Protein AF-A0A7R8ZNG6-F1 (afdb_monomer_lite)

Radius of gyration: 18.57 Å; chains: 1; bounding box: 48×32×60 Å

Sequence (198 aa):
MKDHFLYANLSLLTSNWDNVHDFTPQPGGEANWETIVKLSKDFSAPSAEDCSSLKFSIALENAVLPITQGIHSRTAAVGDDVVLVLAFDVDTDAILDFISSVQSQLKETRLICIRDTQMDGGQALDLLSVELMSSLPPVLKEKKHVKLRTAAMEWRGLRAGHDIRQFSEDFEELLEHLYISRDSALAKSLLQTFFNFG

Secondary structure (DSSP, 8-state):
-HHHHHHTT--TT---TT----SS--TTS--S----SS--TT-PPPPHHHHTT------GGG-SS-----GGGGGSSS-SEEEEEEEES--HHHHHHHHHHHHHH-TT-EEEEEEEEEE-HHHHHHHH-GGGGGGS-HHHHH-TTS-EEEEEEEEEESSHHHHHHHHHTT-HHHHTTEEE-SSHHHHHHHHHHHHH--

InterPro domains:
  IPR016098 Cyclase-associated protein CAP/septum formation inhibitor MinC, C-terminal [G3DSA:2.160.20.70] (1-73)

Structure (mmCIF, N/CA/C/O backbone):
data_AF-A0A7R8ZNG6-F1
#
_entry.id   AF-A0A7R8ZNG6-F1
#
loop_
_atom_site.group_PDB
_atom_site.id
_atom_site.type_symbol
_atom_site.label_atom_id
_atom_site.label_alt_id
_atom_site.label_comp_id
_atom_site.label_asym_id
_atom_site.label_entity_id
_atom_site.label_seq_id
_atom_site.pdbx_PDB_ins_code
_atom_site.Cartn_x
_atom_site.Cartn_y
_atom_site.Cartn_z
_atom_site.occupancy
_atom_site.B_iso_or_equiv
_atom_site.auth_seq_id
_atom_site.auth_comp_id
_atom_site.auth_asym_id
_atom_site.auth_atom_id
_atom_site.pdbx_PDB_model_num
ATOM 1 N N . MET A 1 1 ? -8.815 -1.695 -17.850 1.00 88.06 1 MET A N 1
ATOM 2 C CA . MET A 1 1 ? -7.543 -2.114 -17.209 1.00 88.06 1 MET A CA 1
ATOM 3 C C . MET A 1 1 ? -7.758 -2.808 -15.874 1.00 88.06 1 MET A C 1
ATOM 5 O O . MET A 1 1 ? -7.323 -3.945 -15.792 1.00 88.06 1 MET A O 1
ATOM 9 N N . LYS A 1 2 ? -8.439 -2.214 -14.876 1.00 90.62 2 LYS A N 1
ATOM 10 C CA . LYS A 1 2 ? -8.770 -2.908 -13.608 1.00 90.62 2 LYS A CA 1
ATOM 11 C C . LYS A 1 2 ? -9.421 -4.284 -13.841 1.00 90.62 2 LYS A C 1
ATOM 13 O O . LYS A 1 2 ? -8.940 -5.279 -13.314 1.00 90.62 2 LYS A O 1
ATOM 18 N N . ASP A 1 3 ? -10.387 -4.361 -14.756 1.00 91.44 3 ASP A N 1
ATOM 19 C CA . ASP A 1 3 ? -11.030 -5.633 -15.122 1.00 91.44 3 ASP A CA 1
ATOM 20 C C . ASP A 1 3 ? -10.049 -6.680 -15.664 1.00 91.44 3 ASP A C 1
ATOM 22 O O . ASP A 1 3 ? -10.200 -7.862 -15.388 1.00 91.44 3 ASP A O 1
ATOM 26 N N . HIS A 1 4 ? -9.005 -6.277 -16.398 1.00 93.69 4 HIS A N 1
ATOM 27 C CA . HIS A 1 4 ? -7.998 -7.224 -16.889 1.00 93.69 4 HIS A CA 1
ATOM 28 C C . HIS A 1 4 ? -7.176 -7.831 -15.748 1.00 93.69 4 HIS A C 1
ATOM 30 O O . HIS A 1 4 ? -6.855 -9.013 -15.820 1.00 93.69 4 HIS A O 1
ATOM 36 N N . PHE A 1 5 ? -6.878 -7.066 -14.691 1.00 94.31 5 PHE A N 1
ATOM 37 C CA . PHE A 1 5 ? -6.248 -7.607 -13.481 1.00 94.31 5 PHE A CA 1
ATOM 38 C C . PHE A 1 5 ? -7.170 -8.611 -12.792 1.00 94.31 5 PHE A C 1
ATOM 40 O O . PHE A 1 5 ? -6.731 -9.712 -12.467 1.00 94.31 5 PHE A O 1
ATOM 47 N N . LEU A 1 6 ? -8.457 -8.272 -12.663 1.00 91.06 6 LEU A N 1
ATOM 48 C CA . LEU A 1 6 ? -9.460 -9.170 -12.095 1.00 91.06 6 LEU A CA 1
ATOM 49 C C . LEU A 1 6 ? -9.564 -10.481 -12.891 1.00 91.06 6 LEU A C 1
ATOM 51 O O . LEU A 1 6 ? -9.470 -11.558 -12.309 1.00 91.06 6 LEU A O 1
ATOM 55 N N . TYR A 1 7 ? -9.691 -10.407 -14.220 1.00 95.88 7 TYR A N 1
ATOM 56 C CA . TYR A 1 7 ? -9.752 -11.592 -15.083 1.00 95.88 7 TYR A CA 1
ATOM 57 C C . TYR A 1 7 ? -8.467 -12.426 -15.050 1.00 95.88 7 TYR A C 1
ATOM 59 O O . TYR A 1 7 ? -8.528 -13.645 -15.185 1.00 95.88 7 TYR A O 1
ATOM 67 N N . ALA A 1 8 ? -7.312 -11.786 -14.857 1.00 95.88 8 ALA A N 1
ATOM 68 C CA . ALA A 1 8 ? -6.026 -12.460 -14.702 1.00 95.88 8 ALA A CA 1
ATOM 69 C C . ALA A 1 8 ? -5.784 -12.994 -13.278 1.00 95.88 8 ALA A C 1
ATOM 71 O O . ALA A 1 8 ? -4.740 -13.597 -13.033 1.00 95.88 8 ALA A O 1
ATOM 72 N N . ASN A 1 9 ? -6.723 -12.784 -12.348 1.00 92.81 9 ASN A N 1
ATOM 73 C CA . ASN A 1 9 ? -6.579 -13.115 -10.932 1.00 92.81 9 ASN A CA 1
ATOM 74 C C . ASN A 1 9 ? -5.323 -12.478 -10.298 1.00 92.81 9 ASN A C 1
ATOM 76 O O . ASN A 1 9 ? -4.610 -13.103 -9.511 1.00 92.81 9 ASN A O 1
ATOM 80 N N . LEU A 1 10 ? -5.039 -11.229 -10.675 1.00 93.00 10 LEU A N 1
ATOM 81 C CA . LEU A 1 10 ? -3.940 -10.422 -10.153 1.00 93.00 10 LEU A CA 1
ATOM 82 C C . LEU A 1 10 ? -4.490 -9.347 -9.215 1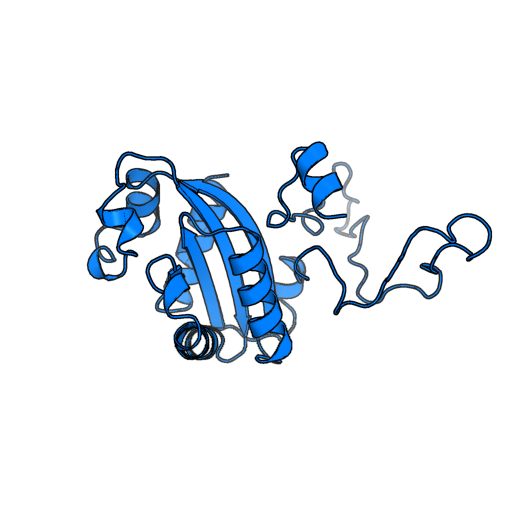.00 93.00 10 LEU A C 1
ATOM 84 O O . LEU A 1 10 ? -5.415 -8.616 -9.571 1.00 93.00 10 LEU A O 1
ATOM 88 N N . SER A 1 11 ? -3.892 -9.210 -8.031 1.00 93.75 11 SER A N 1
ATOM 89 C CA . SER A 1 11 ? -4.248 -8.121 -7.119 1.00 93.75 11 SER A CA 1
ATOM 90 C C . SER A 1 11 ? -3.629 -6.801 -7.577 1.00 93.75 11 SER A C 1
ATOM 92 O O . SER A 1 11 ? -2.437 -6.731 -7.873 1.00 93.75 11 SER A O 1
ATOM 94 N N . LEU A 1 12 ? -4.432 -5.734 -7.564 1.00 95.31 12 LEU A N 1
ATOM 95 C CA . LEU A 1 12 ? -3.967 -4.356 -7.758 1.00 95.31 12 LEU A CA 1
ATOM 96 C C . LEU A 1 12 ? -3.134 -3.842 -6.570 1.00 95.31 12 LEU A C 1
ATOM 98 O O . LEU A 1 12 ? -2.444 -2.833 -6.693 1.00 95.31 12 LEU A O 1
ATOM 102 N N . LEU A 1 13 ? -3.201 -4.529 -5.426 1.00 95.31 13 LEU A N 1
ATOM 103 C CA . LEU A 1 13 ? -2.533 -4.164 -4.176 1.00 95.31 13 LEU A CA 1
ATOM 104 C C . LEU A 1 13 ? -1.331 -5.069 -3.868 1.00 95.31 13 LEU A C 1
ATOM 106 O O . LEU A 1 13 ? -0.848 -5.090 -2.741 1.00 95.31 13 LEU A O 1
ATOM 110 N N . THR A 1 14 ? -0.827 -5.816 -4.850 1.00 92.31 14 THR A N 1
ATOM 111 C CA . THR A 1 14 ? 0.404 -6.598 -4.697 1.00 92.31 14 THR A CA 1
ATOM 112 C C . THR A 1 14 ? 1.380 -6.231 -5.794 1.00 92.31 14 THR A C 1
ATOM 114 O O . THR A 1 14 ? 1.072 -6.332 -6.978 1.00 92.31 14 THR A O 1
ATOM 117 N N . SER A 1 15 ? 2.580 -5.827 -5.391 1.00 87.44 15 SER A N 1
ATOM 118 C CA . SER A 1 15 ? 3.649 -5.470 -6.314 1.00 87.44 15 SER A CA 1
ATOM 119 C C . SER A 1 15 ? 5.009 -5.824 -5.717 1.00 87.44 15 SER A C 1
ATOM 121 O O . SER A 1 15 ? 5.286 -5.501 -4.562 1.00 87.44 15 SER A O 1
ATOM 123 N N . ASN A 1 16 ? 5.841 -6.518 -6.494 1.00 87.88 16 ASN A N 1
ATOM 124 C CA . ASN A 1 16 ? 7.178 -6.986 -6.113 1.00 87.88 16 ASN A CA 1
ATOM 125 C C . ASN A 1 16 ? 8.216 -6.736 -7.224 1.00 87.88 16 ASN A C 1
ATOM 127 O O . ASN A 1 16 ? 9.179 -7.494 -7.350 1.00 87.88 16 ASN A O 1
ATOM 131 N N . TRP A 1 17 ? 7.995 -5.704 -8.048 1.00 89.62 17 TRP A N 1
ATOM 132 C CA . TRP A 1 17 ? 8.806 -5.403 -9.238 1.00 89.62 17 TRP A CA 1
ATOM 133 C C . TRP A 1 17 ? 10.294 -5.180 -8.931 1.00 89.62 17 TRP A C 1
ATOM 135 O O . TRP A 1 17 ? 11.137 -5.319 -9.810 1.00 89.62 17 TRP A O 1
ATOM 145 N N . ASP A 1 18 ? 10.610 -4.825 -7.692 1.00 85.81 18 ASP A N 1
ATOM 146 C CA . ASP A 1 18 ? 11.924 -4.430 -7.204 1.00 85.81 18 ASP A CA 1
ATOM 147 C C . ASP A 1 18 ? 12.729 -5.582 -6.579 1.00 85.81 18 ASP A C 1
ATOM 149 O O . ASP A 1 18 ? 13.908 -5.405 -6.277 1.00 85.81 18 ASP A O 1
ATOM 153 N N . ASN A 1 19 ? 12.117 -6.750 -6.361 1.00 86.06 19 ASN A N 1
ATOM 154 C CA . ASN A 1 19 ? 12.749 -7.898 -5.705 1.00 86.06 19 ASN A CA 1
ATOM 155 C C . ASN A 1 19 ? 13.265 -8.923 -6.729 1.00 86.06 19 ASN A C 1
ATOM 157 O O . ASN A 1 19 ? 12.792 -10.062 -6.791 1.00 86.06 19 ASN A O 1
ATOM 161 N N . VAL A 1 20 ? 14.210 -8.502 -7.569 1.00 87.56 20 VAL A N 1
ATOM 162 C CA . VAL A 1 20 ? 14.799 -9.358 -8.607 1.00 87.56 20 VAL A CA 1
ATOM 163 C C . VAL A 1 20 ? 15.800 -10.333 -7.985 1.00 87.56 20 VAL A C 1
ATOM 165 O O . VAL A 1 20 ? 16.758 -9.930 -7.325 1.00 87.56 20 VAL A O 1
ATOM 168 N N . HIS A 1 21 ? 15.601 -11.629 -8.229 1.00 87.81 21 HIS A N 1
ATOM 169 C CA . HIS A 1 21 ? 16.558 -12.665 -7.853 1.00 87.81 21 HIS A CA 1
ATOM 170 C C . HIS A 1 21 ? 17.525 -12.950 -9.008 1.00 87.81 21 HIS A C 1
ATOM 172 O O . HIS A 1 21 ? 17.108 -13.397 -10.077 1.00 87.81 21 HIS A O 1
ATOM 178 N N . ASP A 1 22 ? 18.816 -12.717 -8.777 1.00 89.00 22 ASP A N 1
ATOM 179 C CA . ASP A 1 22 ? 19.877 -13.033 -9.731 1.00 89.00 22 ASP A CA 1
ATOM 180 C C . ASP A 1 22 ? 20.432 -14.438 -9.458 1.00 89.00 22 ASP A C 1
ATOM 182 O O . ASP A 1 22 ? 21.141 -14.663 -8.477 1.00 89.00 22 ASP A O 1
ATOM 186 N N . PHE A 1 23 ? 20.094 -15.393 -10.327 1.00 92.00 23 PHE A N 1
ATOM 187 C CA . PHE A 1 23 ? 20.579 -16.775 -10.236 1.00 92.00 23 PHE A CA 1
ATOM 188 C C . PHE A 1 23 ? 22.050 -16.929 -10.660 1.00 92.00 23 PHE A C 1
ATOM 190 O O . PHE A 1 23 ? 22.648 -17.978 -10.415 1.00 92.00 23 PHE A O 1
ATOM 197 N N . THR A 1 24 ? 22.638 -15.919 -11.306 1.00 90.94 24 THR A N 1
ATOM 198 C CA . THR A 1 24 ? 23.999 -15.954 -11.860 1.00 90.94 24 THR A CA 1
ATOM 199 C C . THR A 1 24 ? 24.778 -14.681 -11.506 1.00 90.94 24 THR A C 1
ATOM 201 O O . THR A 1 24 ? 25.224 -13.964 -12.407 1.00 90.94 24 THR A O 1
ATOM 204 N N . PRO A 1 25 ? 24.959 -14.373 -10.207 1.00 89.62 25 PRO A N 1
ATOM 205 C CA . PRO A 1 25 ? 25.629 -13.148 -9.790 1.00 89.62 25 PRO A CA 1
ATOM 206 C C . PRO A 1 25 ? 27.090 -13.148 -10.252 1.00 89.62 25 PRO A C 1
ATOM 208 O O . PRO A 1 25 ? 27.774 -14.176 -10.197 1.00 89.62 25 PRO A O 1
ATOM 211 N N . GLN A 1 26 ? 27.588 -11.991 -10.695 1.00 86.81 26 GLN A N 1
ATOM 212 C CA . GLN A 1 26 ? 28.975 -11.894 -11.138 1.00 86.81 26 GLN A CA 1
ATOM 213 C C . GLN A 1 26 ? 29.949 -11.979 -9.951 1.00 86.81 26 GLN A C 1
ATOM 215 O O . GLN A 1 26 ? 29.739 -11.325 -8.920 1.00 86.81 26 GLN A O 1
ATOM 220 N N . PRO A 1 27 ? 31.055 -12.740 -10.075 1.00 80.56 27 PRO A N 1
ATOM 221 C CA . PRO A 1 27 ? 32.135 -12.706 -9.097 1.00 80.56 27 PRO A CA 1
ATOM 222 C C . PRO A 1 27 ? 32.705 -11.284 -9.013 1.00 80.56 27 PRO A C 1
ATOM 224 O O . PRO A 1 27 ? 33.307 -10.804 -9.967 1.00 80.56 27 PRO A O 1
ATOM 227 N N . GLY A 1 28 ? 32.506 -10.601 -7.884 1.00 80.06 28 GLY A N 1
ATOM 228 C CA . GLY A 1 28 ? 32.917 -9.200 -7.707 1.00 80.06 28 GLY A CA 1
ATOM 229 C C . GLY A 1 28 ? 31.805 -8.257 -7.243 1.00 80.06 28 GLY A C 1
ATOM 230 O O . GLY A 1 28 ? 32.106 -7.141 -6.837 1.00 80.06 28 GLY A O 1
ATOM 231 N N . GLY A 1 29 ? 30.547 -8.714 -7.217 1.00 73.38 29 GLY A N 1
ATOM 232 C CA . GLY A 1 29 ? 29.436 -7.971 -6.609 1.00 73.38 29 GLY A CA 1
ATOM 233 C C . GLY A 1 29 ? 28.773 -6.927 -7.511 1.00 73.38 29 GLY A C 1
ATOM 234 O O . GLY A 1 29 ? 27.921 -6.182 -7.033 1.00 73.38 29 GLY A O 1
ATOM 235 N N . GLU A 1 30 ? 29.127 -6.873 -8.797 1.00 78.81 30 GLU A N 1
ATOM 236 C CA . GLU A 1 30 ? 28.382 -6.088 -9.784 1.00 78.81 30 GLU A CA 1
ATOM 237 C C . GLU A 1 30 ? 27.029 -6.758 -10.072 1.00 78.81 30 GLU A C 1
ATOM 239 O O . GLU A 1 30 ? 26.953 -7.967 -10.308 1.00 78.81 30 GLU A O 1
ATOM 244 N N . ALA A 1 31 ? 25.950 -5.973 -10.016 1.00 83.62 31 ALA A N 1
ATOM 245 C CA . ALA A 1 31 ? 24.599 -6.459 -10.275 1.00 83.62 31 ALA A CA 1
ATOM 246 C C . ALA A 1 31 ? 24.337 -6.560 -11.785 1.00 83.62 31 ALA A C 1
ATOM 248 O O . ALA A 1 31 ? 24.637 -5.633 -12.534 1.00 83.62 31 ALA A O 1
ATOM 249 N N . ASN A 1 32 ? 23.711 -7.654 -12.232 1.00 88.19 32 ASN A N 1
ATOM 250 C CA . ASN A 1 32 ? 23.301 -7.829 -13.633 1.00 88.19 32 ASN A CA 1
ATOM 251 C C . ASN A 1 32 ? 22.022 -7.049 -14.003 1.00 88.19 32 ASN A C 1
ATOM 253 O O . ASN A 1 32 ? 21.518 -7.165 -15.120 1.00 88.19 32 ASN A O 1
ATOM 257 N N . TRP A 1 33 ? 21.456 -6.298 -13.062 1.00 87.25 33 TRP A N 1
ATOM 258 C CA . TRP A 1 33 ? 20.200 -5.581 -13.218 1.00 87.25 33 TRP A CA 1
ATOM 259 C C . TRP A 1 33 ? 20.237 -4.273 -12.430 1.00 87.25 33 TRP A C 1
ATOM 261 O O . TRP A 1 33 ? 20.969 -4.136 -11.450 1.00 87.25 33 TRP A O 1
ATOM 271 N N . GLU A 1 34 ? 19.418 -3.315 -12.853 1.00 84.31 34 GLU A N 1
ATOM 272 C CA . GLU A 1 34 ? 19.258 -2.032 -12.177 1.00 84.31 34 GLU A CA 1
ATOM 273 C C . GLU A 1 34 ? 17.793 -1.589 -12.173 1.00 84.31 34 GLU A C 1
ATOM 275 O O . GLU A 1 34 ? 16.980 -2.022 -12.991 1.00 84.31 34 GLU A O 1
ATOM 280 N N . THR A 1 35 ? 17.451 -0.710 -11.232 1.00 82.69 35 THR A N 1
ATOM 281 C CA . THR A 1 35 ? 16.135 -0.068 -11.190 1.00 82.69 35 THR A CA 1
ATOM 282 C C . THR A 1 35 ? 16.135 1.181 -12.061 1.00 82.69 35 THR A C 1
ATOM 284 O O . THR A 1 35 ? 16.947 2.086 -11.873 1.00 82.69 35 THR A O 1
ATOM 287 N N . ILE A 1 36 ? 15.167 1.275 -12.970 1.00 81.75 36 ILE A N 1
ATOM 288 C CA . ILE A 1 36 ? 14.983 2.458 -13.810 1.00 81.75 36 ILE A CA 1
ATOM 289 C C . ILE A 1 36 ? 14.385 3.591 -12.966 1.00 81.75 36 ILE A C 1
ATOM 291 O O . ILE A 1 36 ? 13.242 3.523 -12.527 1.00 81.75 36 ILE A O 1
ATOM 295 N N . VAL A 1 37 ? 15.147 4.671 -12.775 1.00 72.25 37 VAL A N 1
ATOM 296 C CA . VAL A 1 37 ? 14.720 5.846 -11.984 1.00 72.25 37 VAL A CA 1
ATOM 297 C C . VAL A 1 37 ? 13.971 6.905 -12.799 1.00 72.25 37 VAL A C 1
ATOM 299 O O . VAL A 1 37 ? 13.354 7.809 -12.237 1.00 72.25 37 VAL A O 1
ATOM 302 N N . LYS A 1 38 ? 14.037 6.829 -14.133 1.00 70.31 38 LYS A N 1
ATOM 303 C CA . LYS A 1 38 ? 13.323 7.713 -15.063 1.00 70.31 38 LYS A CA 1
ATOM 304 C C . LYS A 1 38 ? 12.887 6.909 -16.277 1.00 70.31 38 LYS A C 1
ATOM 306 O O . LYS A 1 38 ? 13.725 6.274 -16.909 1.00 70.31 38 LYS A O 1
ATOM 311 N N . LEU A 1 39 ? 11.601 6.980 -16.618 1.00 68.25 39 LEU A N 1
ATOM 312 C CA . LEU A 1 39 ? 11.089 6.424 -17.870 1.00 68.25 39 LEU A CA 1
ATOM 313 C C . LEU A 1 39 ? 11.896 6.986 -19.046 1.00 68.25 39 LEU A C 1
ATOM 315 O O . LEU A 1 39 ? 12.058 8.206 -19.169 1.00 68.25 39 LEU A O 1
ATOM 319 N N . SER A 1 40 ? 12.428 6.098 -19.887 1.00 65.75 40 SER A N 1
ATOM 320 C CA . SER A 1 40 ? 13.066 6.520 -21.130 1.00 65.75 40 SER A CA 1
ATOM 321 C C . SER A 1 40 ? 12.018 7.159 -22.043 1.00 65.75 40 SER A C 1
ATOM 323 O O . SER A 1 40 ? 10.827 6.852 -21.973 1.00 65.75 40 SER A O 1
ATOM 325 N N . LYS A 1 41 ? 12.464 8.047 -22.936 1.00 64.94 41 LYS A N 1
ATOM 326 C CA . LYS A 1 41 ? 11.592 8.658 -23.955 1.00 64.94 41 LYS A CA 1
ATOM 327 C C . LYS A 1 41 ? 11.018 7.629 -24.941 1.00 64.94 41 LYS A C 1
ATOM 329 O O . LYS A 1 41 ? 10.132 7.972 -25.715 1.00 64.94 41 LYS A O 1
ATOM 334 N N . ASP A 1 42 ? 11.523 6.398 -24.902 1.00 65.62 42 ASP A N 1
ATOM 335 C CA . ASP A 1 42 ? 11.170 5.321 -25.823 1.00 65.62 42 ASP A CA 1
ATOM 336 C C . ASP A 1 42 ? 9.857 4.624 -25.434 1.00 65.62 42 ASP A C 1
ATOM 338 O O . ASP A 1 42 ? 9.223 3.997 -26.282 1.00 65.62 42 ASP A O 1
ATOM 342 N N . PHE A 1 43 ? 9.385 4.791 -24.190 1.00 70.50 43 PHE A N 1
ATOM 343 C CA . PHE A 1 43 ? 8.027 4.401 -23.803 1.00 70.50 43 PHE A CA 1
ATOM 344 C C . PHE A 1 43 ? 7.027 5.460 -24.273 1.00 70.50 43 PHE A C 1
ATOM 346 O O . PHE A 1 43 ? 6.600 6.338 -23.524 1.00 70.50 43 PHE A O 1
ATOM 353 N N . SER A 1 44 ? 6.670 5.380 -25.552 1.00 70.31 44 SER A N 1
ATOM 354 C CA . SER A 1 44 ? 5.621 6.198 -26.157 1.00 70.31 44 SER A CA 1
ATOM 355 C C . SER A 1 44 ? 4.295 5.440 -26.200 1.00 70.31 44 SER A C 1
ATOM 357 O O . SER A 1 44 ? 4.255 4.211 -26.272 1.00 70.31 44 SER A O 1
ATOM 359 N N . ALA A 1 45 ? 3.189 6.182 -26.123 1.00 71.06 45 ALA A N 1
ATOM 360 C CA . ALA A 1 45 ? 1.874 5.613 -26.378 1.00 71.06 45 ALA A CA 1
ATOM 361 C C . ALA A 1 45 ? 1.830 5.031 -27.803 1.00 71.06 45 ALA A C 1
ATOM 363 O O . ALA A 1 45 ? 2.410 5.637 -28.710 1.00 71.06 45 ALA A O 1
ATOM 364 N N . PRO A 1 46 ? 1.148 3.892 -28.022 1.00 73.62 46 PRO A N 1
ATOM 365 C CA . PRO A 1 46 ? 0.955 3.367 -29.367 1.00 73.62 46 PRO A CA 1
ATOM 366 C C . PRO A 1 46 ? 0.304 4.426 -30.263 1.00 73.62 46 PRO A C 1
ATOM 368 O O . PRO A 1 46 ? -0.484 5.254 -29.795 1.00 73.62 46 PRO A O 1
ATOM 371 N N . SER A 1 47 ? 0.654 4.412 -31.551 1.00 71.56 47 SER A N 1
ATOM 372 C CA . SER A 1 47 ? 0.115 5.379 -32.507 1.00 71.56 47 SER A CA 1
ATOM 373 C C . SER A 1 47 ? -1.416 5.282 -32.572 1.00 71.56 47 SER A C 1
ATOM 375 O O . SER A 1 47 ? -2.000 4.204 -32.428 1.00 71.56 47 SER A O 1
ATOM 377 N N . ALA A 1 48 ? -2.079 6.427 -32.755 1.00 66.00 48 ALA A N 1
ATOM 378 C CA . ALA A 1 48 ? -3.536 6.522 -32.694 1.00 66.00 48 ALA A CA 1
ATOM 379 C C . ALA A 1 48 ? -4.251 5.703 -33.785 1.00 66.00 48 ALA A C 1
ATOM 381 O O . ALA A 1 48 ? -5.434 5.421 -33.636 1.00 66.00 48 ALA A O 1
ATOM 382 N N . GLU A 1 49 ? -3.563 5.313 -34.860 1.00 71.44 49 GLU A N 1
ATOM 383 C CA . GLU A 1 49 ? -4.160 4.623 -36.008 1.00 71.44 49 GLU A CA 1
ATOM 384 C C . GLU A 1 49 ? -4.534 3.165 -35.683 1.00 71.44 49 GLU A C 1
ATOM 386 O O . GLU A 1 49 ? -5.642 2.742 -36.009 1.00 71.44 49 GLU A O 1
ATOM 391 N N . ASP A 1 50 ? -3.692 2.439 -34.939 1.00 66.19 50 ASP A N 1
ATOM 392 C CA . ASP A 1 50 ? -3.919 1.017 -34.617 1.00 66.19 50 ASP A CA 1
ATOM 393 C C . ASP A 1 50 ? -4.732 0.799 -33.328 1.00 66.19 50 ASP A C 1
ATOM 395 O O . ASP A 1 50 ? -5.348 -0.249 -33.131 1.00 66.19 50 ASP A O 1
ATOM 399 N N . CYS A 1 51 ? -4.758 1.799 -32.442 1.00 74.19 51 CYS A N 1
ATOM 400 C CA . CYS A 1 51 ? -5.319 1.696 -31.092 1.00 74.19 51 CYS A CA 1
ATOM 401 C C . CYS A 1 51 ? -6.319 2.819 -30.764 1.00 74.19 51 CYS A C 1
ATOM 403 O O . CYS A 1 51 ? -6.539 3.111 -29.591 1.00 74.19 51 CYS A O 1
ATOM 405 N N . SER A 1 52 ? -6.940 3.449 -31.769 1.00 73.12 52 SER A N 1
ATOM 406 C CA . SER A 1 52 ? -7.832 4.618 -31.595 1.00 73.12 52 SER A CA 1
ATOM 407 C C . SER A 1 52 ? -8.967 4.425 -30.579 1.00 73.12 52 SER A C 1
ATOM 409 O O . SER A 1 52 ? -9.383 5.382 -29.926 1.00 73.12 52 SER A O 1
ATOM 411 N N . SER A 1 53 ? -9.470 3.198 -30.410 1.00 81.19 53 SER A N 1
ATOM 412 C CA . SER A 1 53 ? -10.518 2.877 -29.433 1.00 81.19 53 SER A CA 1
ATOM 413 C C . SER A 1 53 ? -10.008 2.754 -27.992 1.00 81.19 53 SER A C 1
ATOM 415 O O . SER A 1 53 ? -10.809 2.714 -27.058 1.00 81.19 53 SER A O 1
ATOM 417 N N . LEU A 1 54 ? -8.691 2.661 -27.792 1.00 79.94 54 LEU A N 1
ATOM 418 C CA . LEU A 1 54 ? -8.062 2.494 -26.489 1.00 79.94 54 LEU A CA 1
ATOM 419 C C . LEU A 1 54 ? -7.644 3.855 -25.929 1.00 79.94 54 LEU A C 1
ATOM 421 O O . LEU A 1 54 ? -6.770 4.538 -26.455 1.00 79.94 54 LEU A O 1
ATOM 425 N N . LYS A 1 55 ? -8.239 4.232 -24.794 1.00 82.44 55 LYS A N 1
ATOM 426 C CA . LYS A 1 55 ? -7.781 5.379 -24.002 1.00 82.44 55 LYS A CA 1
ATOM 427 C C . LYS A 1 55 ? -6.541 4.969 -23.210 1.00 82.44 55 LYS A C 1
ATOM 429 O O . LYS A 1 55 ? -6.654 4.436 -22.109 1.00 82.44 55 LYS A O 1
ATOM 434 N N . PHE A 1 56 ? -5.370 5.175 -23.800 1.00 83.38 56 PHE A N 1
ATOM 435 C CA . PHE A 1 56 ? -4.084 4.883 -23.177 1.00 83.38 56 PHE A CA 1
ATOM 436 C C . PHE A 1 56 ? -3.496 6.132 -22.508 1.00 83.38 56 PHE A C 1
ATOM 438 O O . PHE A 1 56 ? -3.581 7.234 -23.046 1.00 83.38 56 PHE A O 1
ATOM 445 N N . SER A 1 57 ? -2.881 5.955 -21.339 1.00 84.75 57 SER A N 1
ATOM 446 C CA . SER A 1 57 ? -2.173 7.013 -20.619 1.00 84.75 57 SER A CA 1
ATOM 447 C C . SER A 1 57 ? -0.947 6.433 -19.922 1.00 84.75 57 SER A C 1
ATOM 449 O O . SER A 1 57 ? -1.037 5.385 -19.287 1.00 84.75 57 SER A O 1
ATOM 451 N N . ILE A 1 58 ? 0.185 7.131 -20.037 1.00 83.88 58 ILE A N 1
ATOM 452 C CA . ILE A 1 58 ? 1.408 6.889 -19.248 1.00 83.88 58 ILE A CA 1
ATOM 453 C C . ILE A 1 58 ? 1.557 7.887 -18.094 1.00 83.88 58 ILE A C 1
ATOM 455 O O . ILE A 1 58 ? 2.569 7.878 -17.396 1.00 83.88 58 ILE A O 1
ATOM 459 N N . ALA A 1 59 ? 0.588 8.788 -17.918 1.00 84.62 59 ALA A N 1
ATOM 460 C CA . ALA A 1 59 ? 0.656 9.793 -16.870 1.00 84.62 59 ALA A CA 1
ATOM 461 C C . ALA A 1 59 ? 0.389 9.142 -15.504 1.00 84.62 59 ALA A C 1
ATOM 463 O O . ALA A 1 59 ? -0.545 8.347 -15.367 1.00 84.62 59 ALA A O 1
ATOM 464 N N . LEU A 1 60 ? 1.216 9.464 -14.506 1.00 82.75 60 LEU A N 1
ATOM 465 C CA . LEU A 1 60 ? 1.213 8.803 -13.195 1.00 82.75 60 LEU A CA 1
ATOM 466 C C . LEU A 1 60 ? -0.114 8.982 -12.451 1.00 82.75 60 LEU A C 1
ATOM 468 O O . LEU A 1 60 ? -0.552 8.080 -11.748 1.00 82.75 60 LEU A O 1
ATOM 472 N N . GLU A 1 61 ? -0.784 10.113 -12.646 1.00 84.69 61 GLU A N 1
ATOM 473 C CA . GLU A 1 61 ? -2.104 10.407 -12.089 1.00 84.69 61 GLU A CA 1
ATOM 474 C C . GLU A 1 61 ? -3.214 9.486 -12.618 1.00 84.69 61 GLU A C 1
ATOM 476 O O . GLU A 1 61 ? -4.260 9.367 -11.991 1.00 84.69 61 GLU A O 1
ATOM 481 N N . ASN A 1 62 ? -2.984 8.817 -13.752 1.00 88.31 62 ASN A N 1
ATOM 482 C CA . ASN A 1 62 ? -3.905 7.846 -14.341 1.00 88.31 62 ASN A CA 1
ATOM 483 C C . ASN A 1 62 ? -3.457 6.395 -14.098 1.00 88.31 62 ASN A C 1
ATOM 485 O O . ASN A 1 62 ? -4.006 5.470 -14.706 1.00 88.31 62 ASN A O 1
ATOM 489 N N . ALA A 1 63 ? -2.430 6.181 -13.268 1.00 88.62 63 ALA A N 1
ATOM 490 C CA . ALA A 1 63 ? -1.925 4.851 -12.978 1.00 88.62 63 ALA A CA 1
ATOM 491 C C . ALA A 1 63 ? -3.010 3.996 -12.311 1.00 88.62 63 ALA A C 1
ATOM 493 O O . ALA A 1 63 ? -3.673 4.404 -11.363 1.00 88.62 63 ALA A O 1
ATOM 494 N N . VAL A 1 64 ? -3.180 2.777 -12.821 1.00 92.00 64 VAL A N 1
ATOM 495 C CA . VAL A 1 64 ? -4.139 1.803 -12.278 1.00 92.00 64 VAL A CA 1
ATOM 496 C C . VAL A 1 64 ? -3.591 1.117 -11.024 1.00 92.00 64 VAL A C 1
ATOM 498 O O . VAL A 1 64 ? -4.362 0.666 -10.182 1.00 92.00 64 VAL A O 1
ATOM 501 N N . LEU A 1 65 ? -2.265 1.030 -10.921 1.00 93.00 65 LEU A N 1
ATOM 502 C CA . LEU A 1 65 ? -1.555 0.471 -9.779 1.00 93.00 65 LEU A CA 1
ATOM 503 C C . LEU A 1 65 ? -0.986 1.595 -8.906 1.00 93.00 65 LEU A C 1
ATOM 505 O O . LEU A 1 65 ? -0.515 2.597 -9.453 1.00 93.00 65 LEU A O 1
ATOM 509 N N . PRO A 1 66 ? -0.935 1.404 -7.577 1.00 93.75 66 PRO A N 1
ATOM 510 C CA . PRO A 1 66 ? -0.164 2.254 -6.683 1.00 93.75 66 PRO A CA 1
ATOM 511 C C . PRO A 1 66 ? 1.288 2.399 -7.134 1.00 93.75 66 PRO A C 1
ATOM 513 O O . PRO A 1 66 ? 1.962 1.408 -7.426 1.00 93.75 66 PRO A O 1
ATOM 516 N N . ILE A 1 67 ? 1.803 3.627 -7.119 1.00 91.56 67 ILE A N 1
ATOM 517 C CA . ILE A 1 67 ? 3.220 3.867 -7.395 1.00 91.56 67 ILE A CA 1
ATOM 518 C C . ILE A 1 67 ? 4.027 3.539 -6.137 1.00 91.56 67 ILE A C 1
ATOM 520 O O . ILE A 1 67 ? 4.001 4.292 -5.163 1.00 91.56 67 ILE A O 1
ATOM 524 N N . THR A 1 68 ? 4.743 2.417 -6.150 1.00 92.12 68 THR A N 1
ATOM 525 C CA . THR A 1 68 ? 5.650 2.011 -5.068 1.00 92.12 68 THR A CA 1
ATOM 526 C C . THR A 1 68 ? 7.099 2.364 -5.410 1.00 92.12 68 THR A C 1
ATOM 528 O O . THR A 1 68 ? 7.465 2.420 -6.581 1.00 92.12 68 THR A O 1
ATOM 531 N N . GLN A 1 69 ? 7.933 2.628 -4.401 1.00 88.94 69 GLN A N 1
ATOM 532 C CA . GLN A 1 69 ? 9.359 2.939 -4.600 1.00 88.94 69 GLN A CA 1
ATOM 533 C C . GLN A 1 69 ? 10.280 1.711 -4.502 1.00 88.94 69 GLN A C 1
ATOM 535 O O . GLN A 1 69 ? 11.424 1.764 -4.950 1.00 88.94 69 GLN A O 1
ATOM 540 N N . GLY A 1 70 ? 9.790 0.610 -3.930 1.00 85.00 70 GLY A N 1
ATOM 541 C CA . GLY A 1 70 ? 10.571 -0.602 -3.715 1.00 85.00 70 GLY A CA 1
ATOM 542 C C . GLY A 1 70 ? 11.572 -0.498 -2.557 1.00 85.00 70 GLY A C 1
ATOM 543 O O . GLY A 1 70 ? 11.941 0.577 -2.079 1.00 85.00 70 GLY A O 1
ATOM 544 N N . ILE A 1 71 ? 12.040 -1.651 -2.091 1.00 72.88 71 ILE A N 1
ATOM 545 C CA . ILE A 1 71 ? 12.975 -1.845 -0.983 1.00 72.88 71 ILE A CA 1
ATOM 546 C C . ILE A 1 71 ? 14.339 -1.198 -1.245 1.00 72.88 71 ILE A C 1
ATOM 548 O O . ILE A 1 71 ? 15.019 -0.814 -0.297 1.00 72.88 71 ILE A O 1
ATOM 552 N N . HIS A 1 72 ? 14.723 -1.020 -2.510 1.00 65.88 72 HIS A N 1
ATOM 553 C CA . HIS A 1 72 ? 15.980 -0.376 -2.898 1.00 65.88 72 HIS A CA 1
ATOM 554 C C . HIS A 1 72 ? 15.957 1.140 -2.665 1.00 65.88 72 HIS A C 1
ATOM 556 O O . HIS A 1 72 ? 17.004 1.742 -2.448 1.00 65.88 72 HIS A O 1
ATOM 562 N N . SER A 1 73 ? 14.770 1.756 -2.599 1.00 61.84 73 SER A N 1
ATOM 563 C CA . SER A 1 73 ? 14.615 3.164 -2.218 1.00 61.84 73 SER A CA 1
ATOM 564 C C . SER A 1 73 ? 14.741 3.394 -0.708 1.00 61.84 73 SER A C 1
ATOM 566 O O . SER A 1 73 ? 14.810 4.549 -0.285 1.00 61.84 73 SER A O 1
ATOM 568 N N . ARG A 1 74 ? 14.787 2.340 0.123 1.00 64.75 74 ARG A N 1
ATOM 569 C CA . ARG A 1 74 ? 14.895 2.465 1.590 1.00 64.75 74 ARG A CA 1
ATOM 570 C C . ARG A 1 74 ? 16.168 3.191 2.040 1.00 64.75 74 ARG A C 1
ATOM 572 O O . ARG A 1 74 ? 16.208 3.661 3.172 1.00 64.75 74 ARG A O 1
ATOM 579 N N . THR A 1 75 ? 17.182 3.259 1.178 1.00 55.12 75 THR A N 1
ATOM 580 C CA . THR A 1 75 ? 18.477 3.920 1.408 1.00 55.12 75 THR A CA 1
ATOM 581 C C . THR A 1 75 ? 18.538 5.346 0.853 1.00 55.12 75 THR A C 1
ATOM 583 O O . THR A 1 75 ? 19.454 6.096 1.185 1.00 55.12 75 THR A O 1
ATOM 586 N N . ALA A 1 76 ? 17.570 5.749 0.027 1.00 55.38 76 ALA A N 1
ATOM 587 C CA . ALA A 1 76 ? 17.511 7.078 -0.558 1.00 55.38 76 ALA A CA 1
ATOM 588 C C . ALA A 1 76 ? 16.651 7.989 0.327 1.00 55.38 76 ALA A C 1
ATOM 590 O O . ALA A 1 76 ? 15.449 7.788 0.371 1.00 55.38 76 ALA A O 1
ATOM 591 N N . ALA A 1 77 ? 17.281 8.938 1.033 1.00 56.25 77 ALA A N 1
ATOM 592 C CA . ALA A 1 77 ? 16.833 10.242 1.579 1.00 56.25 77 ALA A CA 1
ATOM 593 C C . ALA A 1 77 ? 15.346 10.548 1.934 1.00 56.25 77 ALA A C 1
ATOM 595 O O . ALA A 1 77 ? 15.022 11.708 2.166 1.00 56.25 77 ALA A O 1
ATOM 596 N N . VAL A 1 78 ? 14.429 9.582 1.994 1.00 64.69 78 VAL A N 1
ATOM 597 C CA . VAL A 1 78 ? 12.989 9.803 2.227 1.00 64.69 78 VAL A CA 1
ATOM 598 C C . VAL A 1 78 ? 12.696 10.059 3.714 1.00 64.69 78 VAL A C 1
ATOM 600 O O . VAL A 1 78 ? 11.660 10.616 4.049 1.00 64.69 78 VAL A O 1
ATOM 603 N N . GLY A 1 79 ? 13.641 9.748 4.603 1.00 73.38 79 GLY A N 1
ATOM 604 C CA . GLY A 1 79 ? 13.509 9.881 6.052 1.00 73.38 79 GLY A CA 1
ATOM 605 C C . GLY A 1 79 ? 13.435 8.520 6.742 1.00 73.38 79 GLY A C 1
ATOM 606 O O . GLY A 1 79 ? 13.072 7.511 6.134 1.00 73.38 79 GLY A O 1
ATOM 607 N N . ASP A 1 80 ? 13.830 8.493 8.015 1.00 83.94 80 ASP A N 1
ATOM 608 C CA . ASP A 1 80 ? 13.984 7.255 8.794 1.00 83.94 80 ASP A CA 1
ATOM 609 C C . ASP A 1 80 ? 12.697 6.811 9.508 1.00 83.94 80 ASP A C 1
ATOM 611 O O . ASP A 1 80 ? 12.668 5.739 10.140 1.00 83.94 80 ASP A O 1
ATOM 615 N N . ASP A 1 81 ? 11.639 7.627 9.423 1.00 92.31 81 ASP A N 1
ATOM 616 C CA . ASP A 1 81 ? 10.334 7.300 9.980 1.00 92.31 81 ASP A CA 1
ATOM 617 C C . ASP A 1 81 ? 9.623 6.299 9.066 1.00 92.31 81 ASP A C 1
ATOM 619 O O . ASP A 1 81 ? 9.489 6.504 7.857 1.00 92.31 81 ASP A O 1
ATOM 623 N N . VAL A 1 82 ? 9.212 5.181 9.658 1.00 93.12 82 VAL A N 1
ATOM 624 C CA . VAL A 1 82 ? 8.624 4.033 8.967 1.00 93.12 82 VAL A CA 1
ATOM 625 C C . VAL A 1 82 ? 7.263 3.777 9.578 1.00 93.12 82 VAL A C 1
ATOM 627 O O . VAL A 1 82 ? 7.118 3.767 10.798 1.00 93.12 82 VAL A O 1
ATOM 630 N N . VAL A 1 83 ? 6.279 3.527 8.725 1.00 95.38 83 VAL A N 1
ATOM 631 C CA . VAL A 1 83 ? 4.909 3.252 9.143 1.00 95.38 83 VAL A CA 1
ATOM 632 C C . VAL A 1 83 ? 4.430 1.998 8.456 1.00 95.38 83 VAL A C 1
ATOM 634 O O . VAL A 1 83 ? 4.530 1.870 7.236 1.00 95.38 83 VAL A O 1
ATOM 637 N N . LEU A 1 84 ? 3.877 1.092 9.249 1.00 95.06 84 LEU A N 1
ATOM 638 C CA . LEU A 1 84 ? 3.062 0.006 8.746 1.00 95.06 84 LEU A CA 1
ATOM 639 C C . LEU A 1 84 ? 1.598 0.421 8.854 1.00 95.06 84 LEU A C 1
ATOM 641 O O . LEU A 1 84 ? 1.123 0.734 9.948 1.00 95.06 84 LEU A O 1
ATOM 645 N N . VAL A 1 85 ? 0.895 0.382 7.727 1.00 95.44 85 VAL A N 1
ATOM 646 C CA . VAL A 1 85 ? -0.565 0.473 7.679 1.00 95.44 85 VAL A CA 1
ATOM 647 C C . VAL A 1 85 ? -1.107 -0.881 7.238 1.00 95.44 85 VAL A C 1
ATOM 649 O O . VAL A 1 85 ? -0.681 -1.408 6.211 1.00 95.44 85 VAL A O 1
ATOM 652 N N . LEU A 1 86 ? -2.032 -1.447 8.008 1.00 94.06 86 LEU A N 1
ATOM 653 C CA . LEU A 1 86 ? -2.777 -2.651 7.643 1.00 94.06 86 LEU A CA 1
ATOM 654 C C . LEU A 1 86 ? -4.245 -2.270 7.465 1.00 94.06 86 LEU A C 1
ATOM 656 O O . LEU A 1 86 ? -4.849 -1.760 8.403 1.00 94.06 86 LEU A O 1
ATOM 660 N N . ALA A 1 87 ? -4.809 -2.531 6.290 1.00 94.50 87 ALA A N 1
ATOM 661 C CA . ALA A 1 87 ? -6.233 -2.360 6.019 1.00 94.50 87 ALA A CA 1
ATOM 662 C C . ALA A 1 87 ? -6.926 -3.723 5.993 1.00 94.50 87 ALA A C 1
ATOM 664 O O . ALA A 1 87 ? -6.533 -4.586 5.206 1.00 94.50 87 ALA A O 1
ATOM 665 N N . PHE A 1 88 ? -7.937 -3.920 6.840 1.00 92.38 88 PHE A N 1
ATOM 666 C CA . PHE A 1 88 ? -8.644 -5.193 7.001 1.00 92.38 88 PHE A CA 1
ATOM 667 C C . PHE A 1 88 ? -10.054 -5.135 6.424 1.00 92.38 88 PHE A C 1
ATOM 669 O O . PHE A 1 88 ? -10.862 -4.320 6.856 1.00 92.38 88 PHE A O 1
ATOM 676 N N . ASP A 1 89 ? -10.375 -6.057 5.517 1.00 91.50 89 ASP A N 1
ATOM 677 C CA . ASP A 1 89 ? -11.723 -6.204 4.947 1.00 91.50 89 ASP A CA 1
ATOM 678 C C . ASP A 1 89 ? -12.241 -4.913 4.282 1.00 91.50 89 ASP A C 1
ATOM 680 O O . ASP A 1 89 ? -13.414 -4.569 4.381 1.00 91.50 89 ASP A O 1
ATOM 684 N N . VAL A 1 90 ? -11.332 -4.180 3.630 1.00 93.50 90 VAL A N 1
ATOM 685 C CA . VAL A 1 90 ? -11.625 -2.941 2.899 1.00 93.50 90 VAL A CA 1
ATOM 686 C C . VAL A 1 90 ? -11.676 -3.222 1.399 1.00 93.50 90 VAL A C 1
ATOM 688 O O . VAL A 1 90 ? -10.887 -4.019 0.866 1.00 93.50 90 VAL A O 1
ATOM 691 N N . ASP A 1 91 ? -12.596 -2.543 0.714 1.00 93.75 91 ASP A N 1
ATOM 692 C CA . ASP A 1 91 ? -12.689 -2.573 -0.740 1.00 93.75 91 ASP A CA 1
ATOM 693 C C . ASP A 1 91 ? -11.396 -2.073 -1.412 1.00 93.75 91 ASP A C 1
ATOM 695 O O . ASP A 1 91 ? -10.691 -1.193 -0.915 1.00 93.75 91 ASP A O 1
ATOM 699 N N . THR A 1 92 ? -11.060 -2.662 -2.561 1.00 94.31 92 THR A N 1
ATOM 700 C CA . THR A 1 92 ? -9.831 -2.304 -3.283 1.00 94.31 92 THR A CA 1
ATOM 701 C C . THR A 1 92 ? -9.832 -0.849 -3.725 1.00 94.31 92 THR A C 1
ATOM 703 O O . THR A 1 92 ? -8.797 -0.200 -3.602 1.00 94.31 92 THR A O 1
ATOM 706 N N . ASP A 1 93 ? -10.956 -0.333 -4.220 1.00 93.94 93 ASP A N 1
ATOM 707 C CA . ASP A 1 93 ? -11.031 1.039 -4.711 1.00 93.94 93 ASP A CA 1
ATOM 708 C C . ASP A 1 93 ? -10.873 2.036 -3.561 1.00 93.94 93 ASP A C 1
ATOM 710 O O . ASP A 1 93 ? -10.096 2.976 -3.693 1.00 93.94 93 ASP A O 1
ATOM 714 N N . ALA A 1 94 ? -11.454 1.759 -2.390 1.00 95.25 94 ALA A N 1
ATOM 715 C CA . ALA A 1 94 ? -11.263 2.598 -1.205 1.00 95.25 94 ALA A CA 1
ATOM 716 C C . ALA A 1 94 ? -9.792 2.646 -0.734 1.00 95.25 94 ALA A C 1
ATOM 718 O O . ALA A 1 94 ? -9.290 3.705 -0.353 1.00 95.25 94 ALA A O 1
ATOM 719 N N . ILE A 1 95 ? -9.060 1.523 -0.803 1.00 96.06 95 ILE A N 1
ATOM 720 C CA . ILE A 1 95 ? -7.617 1.503 -0.497 1.00 96.06 95 ILE A CA 1
ATOM 721 C C . ILE A 1 95 ? -6.822 2.288 -1.550 1.00 96.06 95 ILE A C 1
ATOM 723 O O . ILE A 1 95 ? -5.902 3.028 -1.197 1.00 96.06 95 ILE A O 1
ATOM 727 N N . LEU A 1 96 ? -7.151 2.134 -2.836 1.00 95.50 96 LEU A N 1
ATOM 728 C CA . LEU A 1 96 ? -6.494 2.878 -3.914 1.00 95.50 96 LEU A CA 1
ATOM 729 C C . LEU A 1 96 ? -6.721 4.386 -3.762 1.00 95.50 96 LEU A C 1
ATOM 731 O O . LEU A 1 96 ? -5.760 5.147 -3.856 1.00 95.50 96 LEU A O 1
ATOM 735 N N . ASP A 1 97 ? -7.943 4.805 -3.444 1.00 94.50 97 ASP A N 1
ATOM 736 C CA . ASP A 1 97 ? -8.291 6.207 -3.214 1.00 94.50 97 ASP A CA 1
ATOM 737 C C . ASP A 1 97 ? -7.535 6.783 -2.011 1.00 94.50 97 ASP A C 1
ATOM 739 O O . ASP A 1 97 ? -6.981 7.885 -2.099 1.00 94.50 97 ASP A O 1
ATOM 743 N N . PHE A 1 98 ? -7.421 6.022 -0.916 1.00 96.25 98 PHE A N 1
ATOM 744 C CA . PHE A 1 98 ? -6.590 6.392 0.232 1.00 96.25 98 PHE A CA 1
ATOM 745 C C . PHE A 1 98 ? -5.120 6.587 -0.170 1.00 96.25 98 PHE A C 1
ATOM 747 O O . PHE A 1 98 ? -4.525 7.628 0.119 1.00 96.25 98 PHE A O 1
ATOM 754 N N . ILE A 1 99 ? -4.534 5.627 -0.893 1.00 96.12 99 ILE A N 1
ATOM 755 C CA . ILE A 1 99 ? -3.137 5.695 -1.345 1.00 96.12 99 ILE A CA 1
ATOM 756 C C . ILE A 1 99 ? -2.910 6.905 -2.255 1.00 96.12 99 ILE A C 1
ATOM 758 O O . ILE A 1 99 ? -1.970 7.672 -2.033 1.00 96.12 99 ILE A O 1
ATOM 762 N N . SER A 1 100 ? -3.757 7.092 -3.267 1.00 94.69 100 SER A N 1
ATOM 763 C CA . SER A 1 100 ? -3.663 8.212 -4.205 1.00 94.69 100 SER A CA 1
ATOM 764 C C . SER A 1 100 ? -3.808 9.557 -3.489 1.00 94.69 100 SER A C 1
ATOM 766 O O . SER A 1 100 ? -3.090 10.514 -3.798 1.00 94.69 100 SER A O 1
ATOM 768 N N . SER A 1 101 ? -4.670 9.628 -2.475 1.00 95.00 101 SER A N 1
ATOM 769 C CA . SER A 1 101 ? -4.849 10.821 -1.646 1.00 95.00 101 SER A CA 1
ATOM 770 C C . SER A 1 101 ? -3.601 11.121 -0.811 1.00 95.00 101 SER A C 1
ATOM 772 O O . SER A 1 101 ? -3.088 12.239 -0.869 1.00 95.00 101 SER A O 1
ATOM 774 N N . VAL A 1 102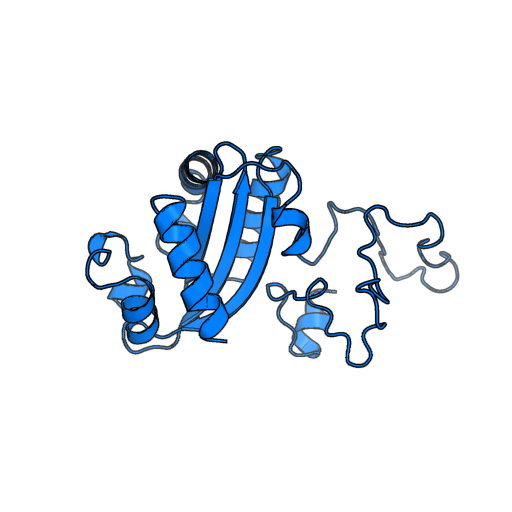 ? -3.020 10.116 -0.147 1.00 95.31 102 VAL A N 1
ATOM 775 C CA . VAL A 1 102 ? -1.747 10.259 0.581 1.00 95.31 102 VAL A CA 1
ATOM 776 C C . VAL A 1 102 ? -0.623 10.711 -0.355 1.00 95.31 102 VAL A C 1
ATOM 778 O O . VAL A 1 102 ? 0.080 11.672 -0.057 1.00 95.31 102 VAL A O 1
ATOM 781 N N . GLN A 1 103 ? -0.453 10.074 -1.515 1.00 93.19 103 GLN A N 1
ATOM 782 C CA . GLN A 1 103 ? 0.629 10.399 -2.455 1.00 93.19 103 GLN A CA 1
ATOM 783 C C . GLN A 1 103 ? 0.477 11.788 -3.091 1.00 93.19 103 GLN A C 1
ATOM 785 O O . GLN A 1 103 ? 1.469 12.452 -3.421 1.00 93.19 103 GLN A O 1
ATOM 790 N N . SER A 1 104 ? -0.760 12.251 -3.270 1.00 93.06 104 SER A N 1
ATOM 791 C CA . SER A 1 104 ? -1.027 13.580 -3.812 1.00 93.06 104 SER A CA 1
ATOM 792 C C . SER A 1 104 ? -0.803 14.687 -2.778 1.00 93.06 104 SER A C 1
ATOM 794 O O . SER A 1 104 ? -0.261 15.729 -3.156 1.00 93.06 104 SER A O 1
ATOM 796 N N . GLN A 1 105 ? -1.118 14.460 -1.500 1.00 94.50 105 GLN A N 1
ATOM 797 C CA . GLN A 1 105 ? -1.072 15.493 -0.458 1.00 94.50 105 GLN A CA 1
ATOM 798 C C . GLN A 1 105 ? 0.215 15.460 0.381 1.00 94.50 105 GLN A C 1
ATOM 800 O O . GLN A 1 105 ? 0.811 16.506 0.642 1.00 94.50 105 GLN A O 1
ATOM 805 N N . LEU A 1 106 ? 0.716 14.275 0.732 1.00 93.88 106 LEU A N 1
ATOM 806 C CA . LEU A 1 106 ? 1.896 14.094 1.580 1.00 93.88 106 LEU A CA 1
ATOM 807 C C . LEU A 1 106 ? 3.164 13.921 0.731 1.00 93.88 106 LEU A C 1
ATOM 809 O O . LEU A 1 106 ? 3.682 12.825 0.519 1.00 93.88 106 LEU A O 1
ATOM 813 N N . LYS A 1 107 ? 3.694 15.045 0.230 1.00 89.25 107 LYS A N 1
ATOM 814 C CA . LYS A 1 107 ? 4.839 15.077 -0.706 1.00 89.25 107 LYS A CA 1
ATOM 815 C C . LYS A 1 107 ? 6.159 14.557 -0.142 1.00 89.25 107 LYS A C 1
ATOM 817 O O . LYS A 1 107 ? 7.046 14.248 -0.938 1.00 89.25 107 LYS A O 1
ATOM 822 N N . GLU A 1 108 ? 6.298 14.415 1.170 1.00 89.88 108 GLU A N 1
ATOM 823 C CA . GLU A 1 108 ? 7.478 13.820 1.820 1.00 89.88 108 GLU A CA 1
ATOM 824 C C . GLU A 1 108 ? 7.251 12.367 2.254 1.00 89.88 108 GLU A C 1
ATOM 826 O O . GLU A 1 108 ? 8.154 11.729 2.786 1.00 89.88 108 GLU A O 1
ATOM 831 N N . THR A 1 109 ? 6.065 11.817 1.991 1.00 92.62 109 THR A N 1
ATOM 832 C CA . THR A 1 109 ? 5.716 10.435 2.308 1.00 92.62 109 THR A CA 1
ATOM 833 C C . THR A 1 109 ? 5.743 9.588 1.038 1.00 92.62 109 THR A C 1
ATOM 835 O O . THR A 1 109 ? 5.301 10.004 -0.036 1.00 92.62 109 THR A O 1
ATOM 838 N N . ARG A 1 110 ? 6.320 8.391 1.117 1.00 92.94 110 ARG A N 1
ATOM 839 C CA . ARG A 1 110 ? 6.435 7.456 -0.008 1.00 92.94 110 ARG A CA 1
ATOM 840 C C . ARG A 1 110 ? 5.897 6.098 0.385 1.00 92.94 110 ARG A C 1
ATOM 842 O O . ARG A 1 110 ? 6.232 5.588 1.452 1.00 92.94 110 ARG A O 1
ATOM 849 N N . LEU A 1 111 ? 5.117 5.508 -0.515 1.00 94.38 111 LEU A N 1
ATOM 850 C CA . LEU A 1 111 ? 4.747 4.103 -0.439 1.00 94.38 111 LEU A CA 1
ATOM 851 C C . LEU A 1 111 ? 5.944 3.276 -0.914 1.00 94.38 111 LEU A C 1
ATOM 853 O O . LEU A 1 111 ? 6.366 3.387 -2.065 1.00 94.38 111 LEU A O 1
ATOM 857 N N . ILE A 1 112 ? 6.511 2.469 -0.027 1.00 92.62 112 ILE A N 1
ATOM 858 C CA . ILE A 1 112 ? 7.661 1.616 -0.337 1.00 92.62 112 ILE A CA 1
ATOM 859 C C . ILE A 1 112 ? 7.188 0.334 -0.999 1.00 92.62 112 ILE A C 1
ATOM 861 O O . ILE A 1 112 ? 7.660 -0.009 -2.080 1.00 92.62 112 ILE A O 1
ATOM 865 N N . CYS A 1 113 ? 6.227 -0.347 -0.386 1.00 92.19 113 CYS A N 1
ATOM 866 C CA . CYS A 1 113 ? 5.648 -1.570 -0.915 1.00 92.19 113 CYS A CA 1
ATOM 867 C C . CYS A 1 113 ? 4.219 -1.756 -0.407 1.00 92.19 113 CYS A C 1
ATOM 869 O O . CYS A 1 113 ? 3.817 -1.185 0.611 1.00 92.19 113 CYS A O 1
ATOM 871 N N . ILE A 1 114 ? 3.466 -2.568 -1.145 1.00 94.31 114 ILE A N 1
ATOM 872 C CA . ILE A 1 114 ? 2.119 -2.990 -0.787 1.00 94.31 114 ILE A CA 1
ATOM 873 C C . ILE A 1 114 ? 1.945 -4.476 -1.099 1.00 94.31 114 ILE A C 1
ATOM 875 O O . ILE A 1 114 ? 2.465 -4.976 -2.104 1.00 94.31 114 ILE A O 1
ATOM 879 N N . ARG A 1 115 ? 1.250 -5.186 -0.210 1.00 92.75 115 ARG A N 1
ATOM 880 C CA . ARG A 1 115 ? 0.923 -6.601 -0.373 1.00 92.75 115 ARG A CA 1
ATOM 881 C C . ARG A 1 115 ? -0.507 -6.874 0.068 1.00 92.75 115 ARG A C 1
ATOM 883 O O . ARG A 1 115 ? -0.875 -6.564 1.197 1.00 92.75 115 ARG A O 1
ATOM 890 N N . ASP A 1 116 ? -1.260 -7.520 -0.808 1.00 93.19 116 ASP A N 1
ATOM 891 C CA . ASP A 1 116 ? -2.569 -8.100 -0.535 1.00 93.19 116 ASP A CA 1
ATOM 892 C C . ASP A 1 116 ? -2.395 -9.542 -0.052 1.00 93.19 116 ASP A C 1
ATOM 894 O O . ASP A 1 116 ? -1.703 -10.342 -0.689 1.00 93.19 116 ASP A O 1
ATOM 898 N N . THR A 1 117 ? -2.994 -9.875 1.084 1.00 90.75 117 THR A N 1
ATOM 899 C CA . THR A 1 117 ? -2.954 -11.218 1.665 1.00 90.75 117 THR A CA 1
ATOM 900 C C . THR A 1 117 ? -4.263 -11.538 2.379 1.00 90.75 117 THR A C 1
ATOM 902 O O . THR A 1 117 ? -5.162 -10.706 2.479 1.00 90.75 117 THR A O 1
ATOM 905 N N . GLN A 1 118 ? -4.380 -12.758 2.890 1.00 90.25 118 GLN A N 1
ATOM 906 C CA . GLN A 1 118 ? -5.427 -13.127 3.831 1.00 90.25 118 GLN A CA 1
ATOM 907 C C . GLN A 1 118 ? -4.824 -13.354 5.210 1.00 90.25 118 GLN A C 1
ATOM 909 O O . GLN A 1 118 ? -3.848 -14.091 5.348 1.00 90.25 118 GLN A O 1
ATOM 914 N N . MET A 1 119 ? -5.438 -12.753 6.222 1.00 87.06 119 MET A N 1
ATOM 915 C CA . MET A 1 119 ? -5.034 -12.876 7.614 1.00 87.06 119 MET A CA 1
ATOM 916 C C . MET A 1 119 ? -6.265 -13.150 8.471 1.00 87.06 119 MET A C 1
ATOM 918 O O . MET A 1 119 ? -7.251 -12.418 8.395 1.00 87.06 119 MET A O 1
ATOM 922 N N . ASP A 1 120 ? -6.242 -14.212 9.272 1.00 82.19 120 ASP A N 1
ATOM 923 C CA . ASP A 1 120 ? -7.254 -14.389 10.316 1.00 82.19 120 ASP A CA 1
ATOM 924 C C . ASP A 1 120 ? -6.922 -13.577 11.576 1.00 82.19 120 ASP A C 1
ATOM 926 O O . ASP A 1 120 ? -5.821 -13.044 11.740 1.00 82.19 120 ASP A O 1
ATOM 930 N N . GLY A 1 121 ? -7.893 -13.463 12.484 1.00 76.50 121 GLY A N 1
ATOM 931 C CA . GLY A 1 121 ? -7.701 -12.716 13.722 1.00 76.50 121 GLY A CA 1
ATOM 932 C C . GLY A 1 121 ? -6.601 -13.289 14.616 1.00 76.50 121 GLY A C 1
ATOM 933 O O . GLY A 1 121 ? -5.957 -12.5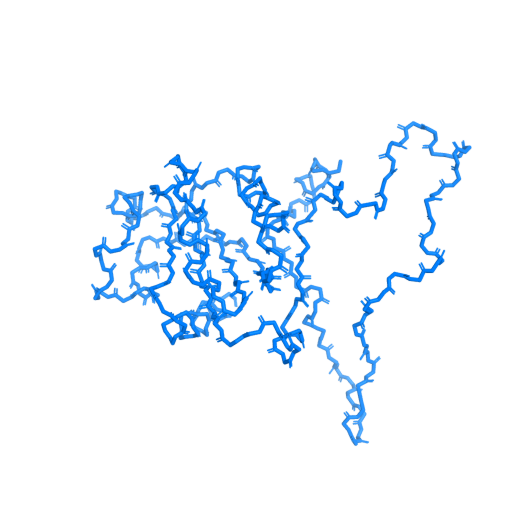19 15.313 1.00 76.50 121 GLY A O 1
ATOM 934 N N . GLY A 1 122 ? -6.340 -14.599 14.583 1.00 78.56 122 GLY A N 1
ATOM 935 C CA . GLY A 1 122 ? -5.232 -15.213 15.319 1.00 78.56 122 GLY A CA 1
ATOM 936 C C . GLY A 1 122 ? -3.878 -14.772 14.770 1.00 78.56 122 GLY A C 1
ATOM 937 O O . GLY A 1 122 ? -3.044 -14.276 15.516 1.00 78.56 122 GLY A O 1
ATOM 938 N N . GLN A 1 123 ? -3.700 -14.837 13.453 1.00 83.19 123 GLN A N 1
ATOM 939 C CA . GLN A 1 123 ? -2.491 -14.367 12.775 1.00 83.19 123 GLN A CA 1
ATOM 940 C C . GLN A 1 123 ? -2.261 -12.864 12.978 1.00 83.19 123 GLN A C 1
ATOM 942 O O . GLN A 1 123 ? -1.129 -12.434 13.198 1.00 83.19 123 GLN A O 1
ATOM 947 N N . ALA A 1 124 ? -3.329 -12.061 12.945 1.00 80.81 124 ALA A N 1
ATOM 948 C CA . ALA A 1 124 ? -3.250 -10.633 13.240 1.00 80.81 124 ALA A CA 1
ATOM 949 C C . ALA A 1 124 ? -2.816 -10.377 14.691 1.00 80.81 124 ALA A C 1
ATOM 951 O O . ALA A 1 124 ? -2.022 -9.473 14.943 1.00 80.81 124 ALA A O 1
ATOM 952 N N . LEU A 1 125 ? -3.300 -11.185 15.639 1.00 78.44 125 LEU A N 1
ATOM 953 C CA . LEU A 1 125 ? -2.907 -11.115 17.048 1.00 78.44 125 LEU A CA 1
ATOM 954 C C . LEU A 1 125 ? -1.458 -11.541 17.275 1.00 78.44 125 LEU A C 1
ATOM 956 O O . LEU A 1 125 ? -0.750 -10.885 18.037 1.00 78.44 125 LEU A O 1
ATOM 960 N N . ASP A 1 126 ? -1.014 -12.598 16.604 1.00 81.81 126 ASP A N 1
ATOM 961 C CA . ASP A 1 126 ? 0.364 -13.078 16.682 1.00 81.81 126 ASP A CA 1
ATOM 962 C C . ASP A 1 126 ? 1.334 -12.047 16.098 1.00 81.81 126 ASP A C 1
ATOM 964 O O . ASP A 1 126 ? 2.379 -11.772 16.689 1.00 81.81 126 ASP A O 1
ATOM 968 N N . LEU A 1 127 ? 0.963 -11.421 14.975 1.00 82.62 127 LEU A N 1
ATOM 969 C CA . LEU A 1 127 ? 1.738 -10.344 14.369 1.00 82.62 127 LEU A CA 1
ATOM 970 C C . LEU A 1 127 ? 1.798 -9.122 15.284 1.00 82.62 127 LEU A C 1
ATOM 972 O O . LEU A 1 127 ? 2.879 -8.604 15.552 1.00 82.62 127 LEU A O 1
ATOM 976 N N . LEU A 1 128 ? 0.641 -8.640 15.739 1.00 80.88 128 LEU A N 1
ATOM 977 C CA . LEU A 1 128 ? 0.536 -7.375 16.459 1.00 80.88 128 LEU A CA 1
ATOM 978 C C . LEU A 1 128 ? 0.866 -7.510 17.947 1.00 80.88 128 LEU A C 1
ATOM 980 O O . LEU A 1 128 ? 1.023 -6.491 18.605 1.00 80.88 128 LEU A O 1
ATOM 984 N N . SER A 1 129 ? 1.068 -8.721 18.469 1.00 71.88 129 SER A N 1
ATOM 985 C CA . SER A 1 129 ? 1.252 -9.039 19.890 1.00 71.88 129 SER A CA 1
ATOM 986 C C . SER A 1 129 ? 0.055 -8.668 20.783 1.00 71.88 129 SER A C 1
ATOM 988 O O . SER A 1 129 ? -0.725 -7.751 20.517 1.00 71.88 129 SER A O 1
ATOM 990 N N . VAL A 1 130 ? -0.077 -9.366 21.916 1.00 60.28 130 VAL A N 1
ATOM 991 C CA . VAL A 1 130 ? -1.181 -9.170 22.876 1.00 60.28 130 VAL A CA 1
ATOM 992 C C . VAL A 1 130 ? -1.194 -7.755 23.482 1.00 60.28 130 VAL A C 1
ATOM 994 O O . VAL A 1 130 ? -2.252 -7.251 23.857 1.00 60.28 130 VAL A O 1
ATOM 997 N N . GLU A 1 131 ? -0.050 -7.069 23.535 1.00 59.38 131 GLU A N 1
ATOM 998 C CA . GLU A 1 131 ? 0.061 -5.719 24.109 1.00 59.38 131 GLU A CA 1
ATOM 999 C C . GLU A 1 131 ? -0.647 -4.635 23.277 1.00 59.38 131 GLU A C 1
ATOM 1001 O O . GLU A 1 131 ? -0.950 -3.559 23.792 1.00 59.38 131 GLU A O 1
ATOM 1006 N N . LEU A 1 132 ? -0.965 -4.914 22.008 1.00 67.75 132 LEU A N 1
ATOM 1007 C CA . LEU A 1 132 ? -1.588 -3.968 21.074 1.00 67.75 132 LEU A CA 1
ATOM 1008 C C . LEU A 1 132 ? -3.072 -4.275 20.810 1.00 67.75 132 LEU A C 1
ATOM 1010 O O . LEU A 1 132 ? -3.684 -3.694 19.913 1.00 67.75 132 LEU A O 1
ATOM 1014 N N . MET A 1 133 ? -3.691 -5.118 21.644 1.00 66.62 133 MET A N 1
ATOM 1015 C CA . MET A 1 133 ? -5.116 -5.482 21.581 1.00 66.62 133 MET A CA 1
ATOM 1016 C C . MET A 1 133 ? -6.066 -4.279 21.564 1.00 66.62 133 MET A C 1
ATOM 1018 O O . MET A 1 133 ? -7.111 -4.311 20.908 1.00 66.62 133 MET A O 1
ATOM 1022 N N . SER A 1 134 ? -5.723 -3.209 22.283 1.00 69.19 134 SER A N 1
ATOM 1023 C CA . SER A 1 134 ? -6.521 -1.980 22.306 1.00 69.19 134 SER A CA 1
ATOM 1024 C C . SER A 1 134 ? -6.498 -1.262 20.956 1.00 69.19 134 SER A C 1
ATOM 1026 O O . SER A 1 134 ? -7.541 -0.765 20.538 1.00 69.19 134 SER A O 1
ATOM 1028 N N . SER A 1 135 ? -5.360 -1.297 20.255 1.00 71.62 135 SER A N 1
ATOM 1029 C CA . SER A 1 135 ? -5.152 -0.670 18.943 1.00 71.62 135 SER A CA 1
ATOM 1030 C C . SER A 1 135 ? -5.654 -1.490 17.755 1.00 71.62 135 SER A C 1
ATOM 1032 O O . SER A 1 135 ? -5.518 -1.048 16.619 1.00 71.62 135 SER A O 1
ATOM 1034 N N . LEU A 1 136 ? -6.226 -2.677 17.993 1.00 75.62 136 LEU A N 1
ATOM 1035 C CA . LEU A 1 136 ? -6.817 -3.458 16.913 1.00 75.62 136 LEU A CA 1
ATOM 1036 C C . LEU A 1 136 ? -8.095 -2.790 16.389 1.00 75.62 136 LEU A C 1
ATOM 1038 O O . LEU A 1 136 ? -8.964 -2.442 17.205 1.00 75.62 136 LEU A O 1
ATOM 1042 N N . PRO A 1 137 ? -8.244 -2.707 15.057 1.00 81.31 137 PRO A N 1
ATOM 1043 C CA . PRO A 1 137 ? -9.482 -2.304 14.410 1.00 81.31 137 PRO A CA 1
ATOM 1044 C C . PRO A 1 137 ? -10.678 -3.130 14.920 1.00 81.31 137 PRO A C 1
ATOM 1046 O O . PRO A 1 137 ? -10.531 -4.347 15.115 1.00 81.31 137 PRO A O 1
ATOM 1049 N N . PRO A 1 138 ? -11.854 -2.516 15.154 1.00 82.75 138 PRO A N 1
ATOM 1050 C CA . PRO A 1 138 ? -13.071 -3.216 15.571 1.00 82.75 138 PRO A CA 1
ATOM 1051 C C . PRO A 1 138 ? -13.378 -4.475 14.751 1.00 82.75 138 PRO A C 1
ATOM 1053 O O . PRO A 1 138 ? -13.642 -5.530 15.334 1.00 82.75 138 PRO A O 1
ATOM 1056 N N . VAL A 1 139 ? -13.207 -4.415 13.425 1.00 82.94 139 VAL A N 1
ATOM 1057 C CA . VAL A 1 139 ? -13.481 -5.541 12.515 1.00 82.94 139 VAL A CA 1
ATOM 1058 C C . VAL A 1 139 ? -12.714 -6.819 12.886 1.00 82.94 139 VAL A C 1
ATOM 1060 O O . VAL A 1 139 ? -13.258 -7.923 12.818 1.00 82.94 139 VAL A O 1
ATOM 1063 N N . LEU A 1 140 ? -11.474 -6.695 13.371 1.00 78.00 140 LEU A N 1
ATOM 1064 C CA . LEU A 1 140 ? -10.669 -7.838 13.809 1.00 78.00 140 LEU A CA 1
ATOM 1065 C C . LEU A 1 140 ? -11.121 -8.399 15.159 1.00 78.00 140 LEU A C 1
ATOM 1067 O O . LEU A 1 140 ? -10.970 -9.595 15.414 1.00 78.00 140 LEU A O 1
ATOM 1071 N N . LYS A 1 141 ? -11.675 -7.556 16.037 1.00 77.06 141 LYS A N 1
ATOM 1072 C CA . LYS A 1 141 ? -12.207 -7.994 17.335 1.00 77.06 141 LYS A CA 1
ATOM 1073 C C . LYS A 1 141 ? -13.483 -8.813 17.155 1.00 77.06 141 LYS A C 1
ATOM 1075 O O . LYS A 1 141 ? -13.687 -9.763 17.911 1.00 77.06 141 LYS A O 1
ATOM 1080 N N . GLU A 1 142 ? -14.289 -8.473 16.156 1.00 79.25 142 GLU A N 1
ATOM 1081 C CA . GLU A 1 142 ? -15.554 -9.139 15.839 1.00 79.25 142 GLU A CA 1
ATOM 1082 C C . GLU A 1 142 ? -15.357 -10.418 15.017 1.00 79.25 142 GLU A C 1
ATOM 1084 O O . GLU A 1 142 ? -15.984 -11.440 15.294 1.00 79.25 142 GLU A O 1
ATOM 1089 N N . LYS A 1 143 ? -14.441 -10.401 14.041 1.00 77.62 143 LYS A N 1
ATOM 1090 C CA . LYS A 1 143 ? -14.250 -11.492 13.071 1.00 77.62 143 LYS A CA 1
ATOM 1091 C C . LYS A 1 143 ? -13.016 -12.362 13.351 1.00 77.62 143 LYS A C 1
ATOM 1093 O O . LYS A 1 143 ? -12.363 -12.835 12.426 1.00 77.62 143 LYS A O 1
ATOM 1098 N N . LYS A 1 144 ? -12.701 -12.636 14.624 1.00 69.88 144 LYS A N 1
ATOM 1099 C CA . LYS A 1 144 ? -11.445 -13.309 15.040 1.00 69.88 144 LYS A CA 1
ATOM 1100 C C . LYS A 1 144 ? -11.148 -14.661 14.376 1.00 69.88 144 LYS A C 1
ATOM 1102 O O . LYS A 1 144 ? -9.988 -15.044 14.285 1.00 69.88 144 LYS A O 1
ATOM 1107 N N . HIS A 1 145 ? -12.175 -15.387 13.939 1.00 76.25 145 HIS A N 1
ATOM 1108 C CA . HIS A 1 145 ? -12.044 -16.722 13.337 1.00 76.25 145 HIS A CA 1
ATOM 1109 C C . HIS A 1 145 ? -12.216 -16.732 11.813 1.00 76.25 145 HIS A C 1
ATOM 1111 O O . HIS A 1 145 ? -12.275 -17.802 11.210 1.00 76.25 145 HIS A O 1
ATOM 1117 N N . VAL A 1 146 ? -12.325 -15.559 11.188 1.00 82.12 146 VAL A N 1
ATOM 1118 C CA . VAL A 1 146 ? -12.505 -15.423 9.744 1.00 82.12 146 VAL A CA 1
ATOM 1119 C C . VAL A 1 146 ? -11.220 -14.870 9.152 1.00 82.12 146 VAL A C 1
ATOM 1121 O O . VAL A 1 146 ? -10.660 -13.905 9.667 1.00 82.12 146 VAL A O 1
ATOM 1124 N N . LYS A 1 147 ? -10.760 -15.475 8.055 1.00 85.00 147 LYS A N 1
ATOM 1125 C CA . LYS A 1 147 ? -9.700 -14.886 7.238 1.00 85.00 147 LYS A CA 1
ATOM 1126 C C . LYS A 1 147 ? -10.239 -13.629 6.579 1.00 85.00 147 LYS A C 1
ATOM 1128 O O . LYS A 1 147 ? -11.135 -13.707 5.742 1.00 85.00 147 LYS A O 1
ATOM 1133 N N . LEU A 1 148 ? -9.691 -12.490 6.967 1.00 89.31 148 LEU A N 1
ATOM 1134 C CA . LEU A 1 148 ? -9.977 -11.212 6.348 1.00 89.31 148 LEU A CA 1
ATOM 1135 C C . LEU A 1 148 ? -8.950 -10.957 5.261 1.00 89.31 148 LEU A C 1
ATOM 1137 O O . LEU A 1 148 ? -7.786 -11.347 5.370 1.00 89.31 148 LEU A O 1
ATOM 1141 N N . ARG A 1 149 ? -9.382 -10.279 4.205 1.00 91.75 149 ARG A N 1
ATOM 1142 C CA . ARG A 1 149 ? -8.439 -9.679 3.275 1.00 91.75 149 ARG A CA 1
ATOM 1143 C C . ARG A 1 149 ? -7.662 -8.589 4.010 1.00 91.75 149 ARG A C 1
ATOM 1145 O O . ARG A 1 149 ? -8.266 -7.769 4.701 1.00 91.75 149 ARG A O 1
ATOM 1152 N N . THR A 1 150 ? -6.349 -8.570 3.844 1.00 93.00 150 THR A N 1
ATOM 1153 C CA . THR A 1 150 ? -5.464 -7.597 4.476 1.00 93.00 150 THR A CA 1
ATOM 1154 C C . THR A 1 150 ? -4.523 -7.005 3.444 1.00 93.00 150 THR A C 1
ATOM 1156 O O . THR A 1 150 ? -3.706 -7.721 2.870 1.00 93.00 150 THR A O 1
ATOM 1159 N N . ALA A 1 151 ? -4.595 -5.689 3.259 1.00 94.81 151 ALA A N 1
ATOM 1160 C CA . ALA A 1 151 ? -3.582 -4.948 2.521 1.00 94.81 151 ALA A CA 1
ATOM 1161 C C . ALA A 1 151 ? -2.566 -4.367 3.506 1.00 94.81 151 ALA A C 1
ATOM 1163 O O . ALA A 1 151 ? -2.914 -3.543 4.352 1.00 94.81 151 ALA A O 1
ATOM 1164 N N . ALA A 1 152 ? -1.312 -4.796 3.397 1.00 94.25 152 ALA A N 1
ATOM 1165 C CA . ALA A 1 152 ? -0.208 -4.257 4.175 1.00 94.25 152 ALA A CA 1
ATOM 1166 C C . ALA A 1 152 ? 0.597 -3.269 3.342 1.00 94.25 152 ALA A C 1
ATOM 1168 O O . ALA A 1 152 ? 1.033 -3.594 2.238 1.00 94.25 152 ALA A O 1
ATOM 1169 N N . MET A 1 153 ? 0.810 -2.078 3.889 1.00 95.56 153 MET A N 1
ATOM 1170 C CA . MET A 1 153 ? 1.489 -0.969 3.233 1.00 95.56 153 MET A CA 1
ATOM 1171 C C . MET A 1 153 ? 2.643 -0.480 4.104 1.00 95.56 153 MET A C 1
ATOM 1173 O O . MET A 1 153 ? 2.437 -0.088 5.255 1.00 95.56 153 MET A O 1
ATOM 1177 N N . GLU A 1 154 ? 3.852 -0.466 3.546 1.00 94.56 154 GLU A N 1
ATOM 1178 C CA . GLU A 1 154 ? 4.990 0.220 4.158 1.00 94.56 154 GLU A CA 1
ATOM 1179 C C . GLU A 1 154 ? 5.082 1.636 3.607 1.00 94.56 154 GLU A C 1
ATOM 1181 O O . GLU A 1 154 ? 5.288 1.834 2.408 1.00 94.56 154 GLU A O 1
ATOM 1186 N N . TRP A 1 155 ? 5.022 2.614 4.501 1.00 95.06 155 TRP A N 1
ATOM 1187 C CA . TRP A 1 155 ? 5.258 4.010 4.174 1.00 95.06 155 TRP A CA 1
ATOM 1188 C C . TRP A 1 155 ? 6.515 4.531 4.859 1.00 95.06 155 TRP A C 1
ATOM 1190 O O . TRP A 1 155 ? 6.859 4.106 5.965 1.00 95.06 155 TRP A O 1
ATOM 1200 N N . ARG A 1 156 ? 7.193 5.477 4.208 1.00 94.44 156 ARG A N 1
ATOM 1201 C CA . ARG A 1 156 ? 8.359 6.177 4.760 1.00 94.44 156 ARG A CA 1
ATOM 1202 C C . ARG A 1 156 ? 8.293 7.670 4.525 1.00 94.44 156 ARG A C 1
ATOM 1204 O O . ARG A 1 156 ? 7.704 8.107 3.540 1.00 94.44 156 ARG A O 1
ATOM 1211 N N . GLY A 1 157 ? 8.914 8.430 5.416 1.00 92.56 157 GLY A N 1
ATOM 1212 C CA . GLY A 1 157 ? 8.974 9.886 5.348 1.00 92.56 157 GLY A CA 1
ATOM 1213 C C . GLY A 1 157 ? 9.805 10.468 6.489 1.00 92.56 157 GLY A C 1
ATOM 1214 O O . GLY A 1 157 ? 10.286 9.738 7.354 1.00 92.56 157 GLY A O 1
ATOM 1215 N N . LEU A 1 158 ? 9.928 11.794 6.543 1.00 90.56 158 LEU A N 1
ATOM 1216 C CA . LEU A 1 158 ? 10.512 12.481 7.704 1.00 90.56 158 LEU A CA 1
ATOM 1217 C C . LEU A 1 158 ? 9.600 12.403 8.938 1.00 90.56 158 LEU A C 1
ATOM 1219 O O . LEU A 1 158 ? 10.085 12.329 10.065 1.00 90.56 158 LEU A O 1
ATOM 1223 N N . ARG A 1 159 ? 8.281 12.424 8.717 1.00 92.75 159 ARG A N 1
ATOM 1224 C CA . ARG A 1 159 ? 7.231 12.390 9.748 1.00 92.75 159 ARG A CA 1
ATOM 1225 C C . ARG A 1 159 ? 6.059 11.488 9.354 1.00 92.75 159 ARG A C 1
ATOM 1227 O O . ARG A 1 159 ? 4.929 11.718 9.782 1.00 92.75 159 ARG A O 1
ATOM 1234 N N . ALA A 1 160 ? 6.315 10.468 8.532 1.00 94.06 160 ALA A N 1
ATOM 1235 C CA . ALA A 1 160 ? 5.269 9.633 7.942 1.00 94.06 160 ALA A CA 1
ATOM 1236 C C . ALA A 1 160 ? 4.279 9.084 8.980 1.00 94.06 160 ALA A C 1
ATOM 1238 O O . ALA A 1 160 ? 3.083 9.038 8.713 1.00 94.06 160 ALA A O 1
ATOM 1239 N N . GLY A 1 161 ? 4.745 8.702 10.172 1.00 93.94 161 GLY A N 1
ATOM 1240 C CA . GLY A 1 161 ? 3.900 8.164 11.235 1.00 93.94 161 GLY A CA 1
ATOM 1241 C C . GLY A 1 161 ? 2.901 9.174 11.762 1.00 93.94 161 GLY A C 1
ATOM 1242 O O . GLY A 1 161 ? 1.761 8.809 12.036 1.00 93.94 161 GLY A O 1
ATOM 1243 N N . HIS A 1 162 ? 3.323 10.424 11.914 1.00 94.69 162 HIS A N 1
ATOM 1244 C CA . HIS A 1 162 ? 2.445 11.516 12.312 1.00 94.69 162 HIS A CA 1
ATOM 1245 C C . HIS A 1 162 ? 1.487 11.874 11.173 1.00 94.69 162 HIS A C 1
ATOM 1247 O O . HIS A 1 162 ? 0.278 11.921 11.380 1.00 94.69 162 HIS A O 1
ATOM 1253 N N . ASP A 1 163 ? 2.027 12.069 9.971 1.00 95.38 163 ASP A N 1
ATOM 1254 C CA . ASP A 1 163 ? 1.277 12.620 8.847 1.00 95.38 163 ASP A CA 1
ATOM 1255 C C . ASP A 1 163 ? 0.210 11.646 8.344 1.00 95.38 163 ASP A C 1
ATOM 1257 O O . ASP A 1 163 ? -0.919 12.058 8.114 1.00 95.38 163 ASP A O 1
ATOM 1261 N N . ILE A 1 164 ? 0.510 10.344 8.259 1.00 96.12 164 ILE A N 1
ATOM 1262 C CA . ILE A 1 164 ? -0.479 9.330 7.861 1.00 96.12 164 ILE A CA 1
ATOM 1263 C C . ILE A 1 164 ? -1.588 9.196 8.902 1.00 96.12 164 ILE A C 1
ATOM 1265 O O . ILE A 1 164 ? -2.744 9.051 8.523 1.00 96.12 164 ILE A O 1
ATOM 1269 N N . ARG A 1 165 ? -1.265 9.247 10.203 1.00 94.44 165 ARG A N 1
ATOM 1270 C CA . ARG A 1 165 ? -2.288 9.178 11.259 1.00 94.44 165 ARG A CA 1
ATOM 1271 C C . ARG A 1 165 ? -3.234 10.364 11.177 1.00 94.44 165 ARG A C 1
ATOM 1273 O O . ARG A 1 165 ? -4.436 10.153 11.102 1.00 94.44 165 ARG A O 1
ATOM 1280 N N . GLN A 1 166 ? -2.685 11.575 11.118 1.00 94.38 166 GLN A N 1
ATOM 1281 C CA . GLN A 1 166 ? -3.487 12.785 10.976 1.00 94.38 166 GLN A CA 1
ATOM 1282 C C . GLN A 1 166 ? -4.321 12.748 9.689 1.00 94.38 166 GLN A C 1
ATOM 1284 O O . GLN A 1 166 ? -5.503 13.048 9.711 1.00 94.38 166 GLN A O 1
ATOM 1289 N N . PHE A 1 167 ? -3.727 12.324 8.575 1.00 95.00 167 PHE A N 1
ATOM 1290 C CA . PHE A 1 167 ? -4.418 12.246 7.291 1.00 95.00 167 PHE A CA 1
ATOM 1291 C C . PHE A 1 167 ? -5.526 11.187 7.262 1.00 95.00 167 PHE A C 1
ATOM 1293 O O . PHE A 1 167 ? -6.544 11.365 6.603 1.00 95.00 167 PHE A O 1
ATOM 1300 N N . SER A 1 168 ? -5.349 10.073 7.978 1.00 93.56 168 SER A N 1
ATOM 1301 C CA . SER A 1 168 ? -6.366 9.022 8.049 1.00 93.56 168 SER A CA 1
ATOM 1302 C C . SER A 1 168 ? -7.641 9.461 8.769 1.00 93.56 168 SER A C 1
ATOM 1304 O O . SER A 1 168 ? -8.681 8.850 8.547 1.00 93.56 168 SER A O 1
ATOM 1306 N N . GLU A 1 169 ? -7.587 10.527 9.578 1.00 92.56 169 GLU A N 1
ATOM 1307 C CA . GLU A 1 169 ? -8.769 11.093 10.244 1.00 92.56 169 GLU A CA 1
ATOM 1308 C C . GLU A 1 169 ? -9.804 11.617 9.234 1.00 92.56 169 GLU A C 1
ATOM 1310 O O . GLU A 1 169 ? -10.997 11.573 9.517 1.00 92.56 169 GLU A O 1
ATOM 1315 N N . ASP A 1 170 ? -9.372 12.001 8.026 1.00 91.69 170 ASP A N 1
ATOM 1316 C CA . ASP A 1 170 ? -10.259 12.427 6.934 1.00 91.69 170 ASP A CA 1
ATOM 1317 C C . ASP A 1 170 ? -10.992 11.246 6.252 1.00 91.69 170 ASP A C 1
ATOM 1319 O O . ASP A 1 170 ? -11.854 11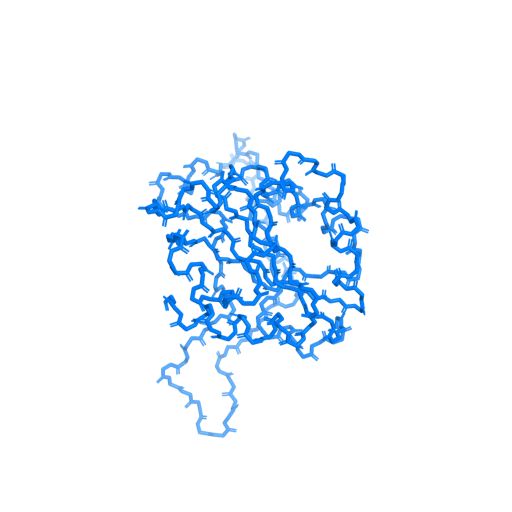.455 5.396 1.00 91.69 170 ASP A O 1
ATOM 1323 N N . PHE A 1 171 ? -10.668 9.999 6.619 1.00 91.44 171 PHE A N 1
ATOM 1324 C CA . PHE A 1 171 ? -11.251 8.768 6.077 1.00 91.44 171 PHE A CA 1
ATOM 1325 C C . PHE A 1 171 ? -11.998 7.994 7.171 1.00 91.44 171 PHE A C 1
ATOM 1327 O O . PHE A 1 171 ? -11.647 6.853 7.477 1.00 91.44 171 PHE A O 1
ATOM 1334 N N . GLU A 1 172 ? -13.032 8.605 7.760 1.00 84.81 172 GLU A N 1
ATOM 1335 C CA . GLU A 1 172 ? -13.781 8.046 8.901 1.00 84.81 172 GLU A CA 1
ATOM 1336 C C . GLU A 1 172 ? -14.196 6.578 8.696 1.00 84.81 172 GLU A C 1
ATOM 1338 O O . GLU A 1 172 ? -13.988 5.748 9.579 1.00 84.81 172 GLU A O 1
ATOM 1343 N N . GLU A 1 173 ? -14.697 6.233 7.506 1.00 84.56 173 GLU A N 1
ATOM 1344 C CA . GLU A 1 173 ? -15.127 4.867 7.172 1.00 84.56 173 GLU A CA 1
ATOM 1345 C C . GLU A 1 173 ? -13.970 3.854 7.150 1.00 84.56 173 GLU A C 1
ATOM 1347 O O . GLU A 1 173 ? -14.170 2.673 7.422 1.00 84.56 173 GLU A O 1
ATOM 1352 N N . LEU A 1 174 ? -12.741 4.293 6.856 1.00 89.31 174 LEU A N 1
ATOM 1353 C CA . LEU A 1 174 ? -11.565 3.422 6.859 1.00 89.31 174 LEU A CA 1
ATOM 1354 C C . LEU A 1 174 ? -10.986 3.236 8.259 1.00 89.31 174 LEU A C 1
ATOM 1356 O O . LEU A 1 174 ? -10.379 2.198 8.521 1.00 89.31 174 LEU A O 1
ATOM 1360 N N . LEU A 1 175 ? -11.161 4.193 9.173 1.00 86.56 175 LEU A N 1
ATOM 1361 C CA . LEU A 1 175 ? -10.536 4.149 10.500 1.00 86.56 175 LEU A CA 1
ATOM 1362 C C . LEU A 1 175 ? -10.889 2.881 11.288 1.00 86.56 175 LEU A C 1
ATOM 1364 O O . LEU A 1 175 ? -10.041 2.342 11.998 1.00 86.56 175 LEU A O 1
ATOM 1368 N N . GLU A 1 176 ? -12.101 2.348 11.121 1.00 89.50 176 GLU A N 1
ATOM 1369 C CA . GLU A 1 176 ? -12.534 1.104 11.779 1.00 89.50 176 GLU A CA 1
ATOM 1370 C C . GLU A 1 176 ? -11.881 -0.167 11.209 1.00 89.50 176 GLU A C 1
ATOM 1372 O O . GLU A 1 176 ? -12.010 -1.260 11.772 1.00 89.50 176 GLU A O 1
ATOM 1377 N N . HIS A 1 177 ? -11.145 -0.018 10.111 1.00 92.44 177 HIS A N 1
ATOM 1378 C CA . HIS A 1 177 ? -10.496 -1.082 9.361 1.00 92.44 177 HIS A CA 1
ATOM 1379 C C . HIS A 1 177 ? -8.975 -0.922 9.278 1.00 92.44 177 HIS A C 1
ATOM 1381 O O . HIS A 1 177 ? -8.291 -1.852 8.843 1.00 92.44 177 HIS A O 1
ATOM 1387 N N . LEU A 1 178 ? -8.432 0.229 9.685 1.00 92.69 178 LEU A N 1
ATOM 1388 C CA . LEU A 1 178 ? -7.006 0.524 9.612 1.00 92.69 178 LEU A CA 1
ATOM 1389 C C . LEU A 1 178 ? -6.309 0.294 10.951 1.00 92.69 178 LEU A C 1
ATOM 1391 O O . LEU A 1 178 ? -6.647 0.881 11.974 1.00 92.69 178 LEU A O 1
ATOM 1395 N N . TYR A 1 179 ? -5.247 -0.500 10.923 1.00 92.56 179 TYR A N 1
ATOM 1396 C CA . TYR A 1 179 ? -4.200 -0.436 11.933 1.00 92.56 179 TYR A CA 1
ATOM 1397 C C . TYR A 1 179 ? -3.052 0.417 11.401 1.00 92.56 179 TYR A C 1
ATOM 1399 O O . TYR A 1 179 ? -2.558 0.173 10.301 1.00 92.56 179 TYR A O 1
ATOM 1407 N N . ILE A 1 180 ? -2.587 1.373 12.205 1.00 93.62 180 ILE A N 1
ATOM 1408 C CA . ILE A 1 180 ? -1.414 2.194 11.902 1.00 93.62 180 ILE A CA 1
ATOM 1409 C C . ILE A 1 180 ? -0.408 2.028 13.041 1.00 93.62 180 ILE A C 1
ATOM 1411 O O . ILE A 1 180 ? -0.725 2.264 14.208 1.00 93.62 180 ILE A O 1
ATOM 1415 N N . SER A 1 181 ? 0.819 1.621 12.715 1.00 92.88 181 SER A N 1
ATOM 1416 C CA . SER A 1 181 ? 1.875 1.412 13.709 1.00 92.88 181 SER A CA 1
ATOM 1417 C C . SER A 1 181 ? 2.157 2.684 14.514 1.00 92.88 181 SER A C 1
ATOM 1419 O O . SER A 1 181 ? 2.345 3.763 13.949 1.00 92.88 181 SER A O 1
ATOM 1421 N N . ARG A 1 182 ? 2.260 2.549 15.841 1.00 90.12 182 ARG A N 1
ATOM 1422 C CA . ARG A 1 182 ? 2.424 3.687 16.763 1.00 90.12 182 ARG A CA 1
ATOM 1423 C C . ARG A 1 182 ? 3.771 4.411 16.636 1.00 90.12 182 ARG A C 1
ATOM 1425 O O . ARG A 1 182 ? 3.850 5.602 16.940 1.00 90.12 182 ARG A O 1
ATOM 1432 N N . ASP A 1 183 ? 4.814 3.692 16.228 1.00 91.38 183 ASP A N 1
ATOM 1433 C CA . ASP A 1 183 ? 6.187 4.179 16.120 1.00 91.38 183 ASP A CA 1
ATOM 1434 C C . ASP A 1 183 ? 6.991 3.371 15.082 1.00 91.38 183 ASP A C 1
ATOM 1436 O O . ASP A 1 183 ? 6.625 2.247 14.723 1.00 91.38 183 ASP A O 1
ATOM 1440 N N . SER A 1 184 ? 8.096 3.957 14.613 1.00 92.69 184 SER A N 1
ATOM 1441 C CA . SER A 1 184 ? 8.971 3.385 13.578 1.00 92.69 184 SER A CA 1
ATOM 1442 C C . SER A 1 184 ? 9.670 2.092 14.009 1.00 92.69 184 SER A C 1
ATOM 1444 O O . SER A 1 184 ? 9.914 1.216 13.177 1.00 92.69 184 SER A O 1
ATOM 1446 N N . ALA A 1 185 ? 9.983 1.926 15.298 1.00 91.00 185 ALA A N 1
ATOM 1447 C CA . ALA A 1 185 ? 10.648 0.718 15.788 1.00 91.00 185 ALA A CA 1
ATOM 1448 C C . ALA A 1 185 ? 9.700 -0.488 15.727 1.00 91.00 185 ALA A C 1
ATOM 1450 O O . ALA A 1 185 ? 10.067 -1.547 15.211 1.00 91.00 185 ALA A O 1
ATOM 1451 N N . LEU A 1 186 ? 8.459 -0.297 16.174 1.00 89.94 186 LEU A N 1
ATOM 1452 C CA . LEU A 1 186 ? 7.396 -1.281 16.049 1.00 89.94 186 LEU A CA 1
ATOM 1453 C C . LEU A 1 186 ? 7.099 -1.574 14.577 1.00 89.94 186 LEU A C 1
ATOM 1455 O O . LEU A 1 186 ? 7.060 -2.740 14.204 1.00 89.94 186 LEU A O 1
ATOM 1459 N N . ALA A 1 187 ? 6.954 -0.546 13.733 1.00 92.25 187 ALA A N 1
ATOM 1460 C CA . ALA A 1 187 ? 6.710 -0.727 12.302 1.00 92.25 187 ALA A CA 1
ATOM 1461 C C . ALA A 1 187 ? 7.767 -1.633 11.653 1.00 92.25 187 ALA A C 1
ATOM 1463 O O . ALA A 1 187 ? 7.421 -2.606 10.990 1.00 92.25 187 ALA A O 1
ATOM 1464 N N . LYS A 1 188 ? 9.057 -1.362 11.895 1.00 90.12 188 LYS A N 1
ATOM 1465 C CA . LYS A 1 188 ? 10.179 -2.161 11.370 1.00 90.12 188 LYS A CA 1
ATOM 1466 C C . LYS A 1 188 ? 10.130 -3.614 11.847 1.00 90.12 188 LYS A C 1
ATOM 1468 O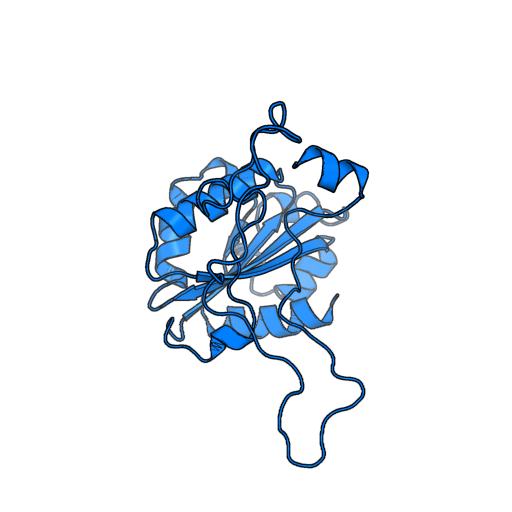 O . LYS A 1 188 ? 10.314 -4.516 11.033 1.00 90.12 188 LYS A O 1
ATOM 1473 N N . SER A 1 189 ? 9.843 -3.833 13.132 1.00 89.25 189 SER A N 1
ATOM 1474 C CA . SER A 1 189 ? 9.683 -5.176 13.707 1.00 89.25 189 SER A CA 1
ATOM 1475 C C . SER A 1 189 ? 8.525 -5.938 13.050 1.00 89.25 189 SER A C 1
ATOM 1477 O O . SER A 1 189 ? 8.699 -7.054 12.563 1.00 89.25 189 SER A O 1
ATOM 1479 N N . LEU A 1 190 ? 7.353 -5.302 12.951 1.00 89.31 190 LEU A N 1
ATOM 1480 C CA . LEU A 1 190 ? 6.162 -5.895 12.346 1.00 89.31 190 LEU A CA 1
ATOM 1481 C C . LEU A 1 190 ? 6.359 -6.189 10.859 1.00 89.31 190 LEU A C 1
ATOM 1483 O O . LEU A 1 190 ? 5.951 -7.247 10.399 1.00 89.31 190 LEU A O 1
ATOM 1487 N N . LEU A 1 191 ? 7.006 -5.292 10.112 1.00 88.44 191 LEU A N 1
ATOM 1488 C CA . LEU A 1 191 ? 7.326 -5.499 8.698 1.00 88.44 191 LEU A CA 1
ATOM 1489 C C . LEU A 1 191 ? 8.243 -6.711 8.509 1.00 88.44 191 LEU A C 1
ATOM 1491 O O . LEU A 1 191 ? 7.999 -7.518 7.616 1.00 88.44 191 LEU A O 1
ATOM 1495 N N . GLN A 1 192 ? 9.262 -6.877 9.358 1.00 83.25 192 GLN A N 1
ATOM 1496 C CA . GLN A 1 192 ? 10.139 -8.047 9.305 1.00 83.25 192 GLN A CA 1
ATOM 1497 C C . GLN A 1 192 ? 9.353 -9.343 9.531 1.00 83.25 192 GLN A C 1
ATOM 1499 O O . GLN A 1 192 ? 9.522 -10.301 8.783 1.00 83.25 192 GLN A O 1
ATOM 1504 N N . THR A 1 193 ? 8.453 -9.361 10.513 1.00 81.06 193 THR A N 1
ATOM 1505 C CA . THR A 1 193 ? 7.589 -10.517 10.770 1.00 81.06 193 THR A CA 1
ATOM 1506 C C . THR A 1 193 ? 6.596 -10.755 9.625 1.00 81.06 193 THR A C 1
ATOM 1508 O O . THR A 1 193 ? 6.479 -11.874 9.136 1.00 81.06 193 THR A O 1
ATOM 1511 N N . PHE A 1 194 ? 5.917 -9.712 9.145 1.00 78.69 194 PHE A N 1
ATOM 1512 C CA . PHE A 1 194 ? 4.899 -9.797 8.094 1.00 78.69 194 PHE A CA 1
ATOM 1513 C C . PHE A 1 194 ? 5.473 -10.287 6.762 1.00 78.69 194 PHE A C 1
ATOM 1515 O O . PHE A 1 194 ? 4.884 -11.147 6.110 1.00 78.69 194 PHE A O 1
ATOM 1522 N N . PHE A 1 195 ? 6.643 -9.788 6.355 1.00 69.12 195 PHE A N 1
ATOM 1523 C CA . PHE A 1 195 ? 7.279 -10.233 5.115 1.00 69.12 195 PHE A CA 1
ATOM 1524 C C . PHE A 1 195 ? 7.861 -11.650 5.200 1.00 69.12 195 PHE A C 1
ATOM 1526 O O . PHE A 1 195 ? 8.077 -12.247 4.149 1.00 69.12 195 PHE A O 1
ATOM 1533 N N . ASN A 1 196 ? 8.028 -12.204 6.406 1.00 64.94 196 ASN A N 1
ATOM 1534 C CA . ASN A 1 196 ? 8.374 -13.612 6.623 1.00 64.94 196 ASN A CA 1
ATOM 1535 C C . ASN A 1 196 ? 7.148 -14.549 6.654 1.00 64.94 196 ASN A C 1
ATOM 1537 O O . ASN A 1 196 ? 7.321 -15.762 6.580 1.00 64.94 196 ASN A O 1
ATOM 1541 N N . PHE A 1 197 ? 5.925 -14.017 6.787 1.00 53.41 197 PHE A N 1
ATOM 1542 C CA . PHE A 1 197 ? 4.680 -14.804 6.792 1.00 53.41 197 PHE A CA 1
ATOM 1543 C C . PHE A 1 197 ? 4.162 -15.163 5.388 1.00 53.41 197 PHE A C 1
ATOM 1545 O O . PHE A 1 197 ? 3.239 -15.972 5.283 1.00 53.41 197 PHE A O 1
ATOM 1552 N N . GLY A 1 198 ? 4.703 -14.540 4.334 1.00 43.81 198 GLY A N 1
ATOM 1553 C CA . GLY A 1 198 ? 4.260 -14.710 2.944 1.00 43.81 198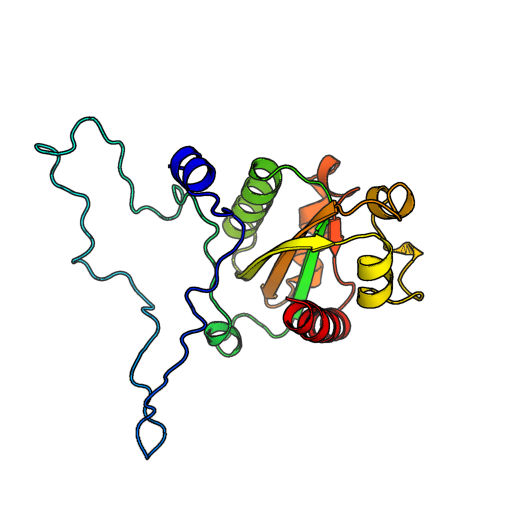 GLY A CA 1
ATOM 1554 C C . GLY A 1 198 ? 5.167 -15.600 2.115 1.00 43.81 198 GLY A C 1
ATOM 1555 O O . GLY A 1 198 ? 6.392 -15.561 2.351 1.00 43.81 198 GLY A O 1
#

Organism: NCBI:txid163714

Foldseek 3Di:
DVVVCVVVVHDLQADDPQVDDDPPADDPRDDPDDDDPDDDPVPDDPDCPVQVVDPDDPDPLPDSHQDAPEPVCCPPDLALWKKKKKFWQDDSVLVVVLRSVCVVPVVSKGWHHKDKDWDALVRVCVLLDPVCVVLDQPVSVVRRGDTTIMMIIMMTHNPCLPVSVVSCVVVVVRSSGMRMDNTRVSNVSSVVVVVVVD

pLDDT: mean 84.96, std 10.66, range [43.81, 96.25]